Protein AF-A0A804QVW9-F1 (afdb_monomer)

Structure (mmCIF, N/CA/C/O backbone):
data_AF-A0A804QVW9-F1
#
_entry.id   AF-A0A804QVW9-F1
#
loop_
_atom_site.group_PDB
_atom_site.id
_atom_site.type_symbol
_atom_site.label_atom_id
_atom_site.label_alt_id
_atom_site.label_comp_id
_atom_site.label_asym_id
_atom_site.label_entity_id
_atom_site.label_seq_id
_atom_site.pdbx_PDB_ins_code
_atom_site.Cartn_x
_atom_site.Cartn_y
_atom_site.Cartn_z
_atom_site.occupancy
_atom_site.B_iso_or_equiv
_atom_site.auth_seq_id
_atom_site.auth_comp_id
_atom_site.auth_asym_id
_atom_site.auth_atom_id
_atom_site.pdbx_PDB_model_num
ATOM 1 N N . MET A 1 1 ? -20.970 -5.012 36.971 1.00 80.06 1 MET A N 1
ATOM 2 C CA . MET A 1 1 ? -21.805 -4.000 36.284 1.00 80.06 1 MET A CA 1
ATOM 3 C C . MET A 1 1 ? -21.960 -4.301 34.790 1.00 80.06 1 MET A C 1
ATOM 5 O O . MET A 1 1 ? -23.074 -4.571 34.371 1.00 80.06 1 MET A O 1
ATOM 9 N N . LEU A 1 2 ? -20.876 -4.370 34.000 1.00 84.12 2 LEU A N 1
ATOM 10 C CA . LEU A 1 2 ? -20.934 -4.673 32.553 1.00 84.12 2 LEU A CA 1
ATOM 11 C C . LEU A 1 2 ? -21.680 -5.974 32.207 1.00 84.12 2 LEU A C 1
ATOM 13 O O . LEU A 1 2 ? -22.516 -5.978 31.312 1.00 84.12 2 LEU A O 1
ATOM 17 N N . ALA A 1 3 ? -21.444 -7.055 32.957 1.00 84.56 3 ALA A N 1
ATOM 18 C CA . ALA A 1 3 ? -22.129 -8.331 32.737 1.00 84.56 3 ALA A CA 1
ATOM 19 C C . ALA A 1 3 ? -23.663 -8.227 32.855 1.00 84.56 3 ALA A C 1
ATOM 21 O O . ALA A 1 3 ? -24.378 -8.855 32.084 1.00 84.56 3 ALA A O 1
ATOM 22 N N . GLN A 1 4 ? -24.177 -7.399 33.775 1.00 83.94 4 GLN A N 1
ATOM 23 C CA . GLN A 1 4 ? -25.621 -7.175 33.928 1.00 83.94 4 GLN A CA 1
ATOM 24 C C . GLN A 1 4 ? -26.196 -6.391 32.744 1.00 83.94 4 GLN A C 1
ATOM 26 O O . GLN A 1 4 ? -27.267 -6.731 32.251 1.00 83.94 4 GLN A O 1
ATOM 31 N N . VAL A 1 5 ? -25.464 -5.386 32.253 1.00 83.50 5 VAL A N 1
ATOM 32 C CA . VAL A 1 5 ? -25.843 -4.633 31.046 1.00 83.50 5 VAL A CA 1
ATOM 33 C C . VAL A 1 5 ? -25.867 -5.558 29.825 1.00 83.50 5 VAL A C 1
ATOM 35 O O . VAL A 1 5 ? -26.812 -5.516 29.042 1.00 83.50 5 VAL A O 1
ATOM 38 N N . LEU A 1 6 ? -24.876 -6.445 29.692 1.00 83.31 6 LEU A N 1
ATOM 39 C CA . LEU A 1 6 ? -24.821 -7.437 28.615 1.00 83.31 6 LEU A CA 1
ATOM 40 C C . LEU A 1 6 ? -25.964 -8.457 28.700 1.00 83.31 6 LEU A C 1
ATOM 42 O O . LEU A 1 6 ? -26.583 -8.737 27.681 1.00 83.31 6 LEU A O 1
ATOM 46 N N . LEU A 1 7 ? -26.300 -8.949 29.896 1.00 82.62 7 LEU A N 1
ATOM 47 C CA . LEU A 1 7 ? -27.455 -9.832 30.122 1.00 82.62 7 LEU A CA 1
ATOM 48 C C . LEU A 1 7 ? -28.798 -9.157 29.788 1.00 82.62 7 LEU A C 1
ATOM 50 O O . LEU A 1 7 ? -29.721 -9.815 29.317 1.00 82.62 7 LEU A O 1
ATOM 54 N N . GLN A 1 8 ? -28.930 -7.845 30.008 1.00 82.12 8 GLN A N 1
ATOM 55 C CA . GLN A 1 8 ? -30.115 -7.089 29.580 1.00 82.12 8 GLN A CA 1
ATOM 56 C C . GLN A 1 8 ? -30.134 -6.827 28.066 1.00 82.12 8 GLN A C 1
ATOM 58 O O . GLN A 1 8 ? -31.201 -6.768 27.444 1.00 82.12 8 GLN A O 1
ATOM 63 N N . ALA A 1 9 ? -28.962 -6.654 27.455 1.00 83.38 9 ALA A N 1
ATOM 64 C CA . ALA A 1 9 ? -28.829 -6.487 26.013 1.00 83.38 9 ALA A CA 1
ATOM 65 C C . ALA A 1 9 ? -29.065 -7.803 25.256 1.00 83.38 9 ALA A C 1
ATOM 67 O O . ALA A 1 9 ? -29.596 -7.777 24.146 1.00 83.38 9 ALA A O 1
ATOM 68 N N . VAL A 1 10 ? -28.701 -8.941 25.850 1.00 82.50 10 VAL A N 1
ATOM 69 C CA . VAL A 1 10 ? -28.793 -10.279 25.259 1.00 82.50 10 VAL A CA 1
ATOM 70 C C . VAL A 1 10 ? -29.419 -11.235 26.272 1.00 82.50 10 VAL A C 1
ATOM 72 O O . VAL A 1 10 ? -28.767 -11.653 27.226 1.00 82.50 10 VAL A O 1
ATOM 75 N N . SER A 1 11 ? -30.675 -11.620 26.043 1.00 80.62 11 SER A N 1
ATOM 76 C CA . SER A 1 11 ? -31.396 -12.583 26.880 1.00 80.62 11 SER A CA 1
ATOM 77 C C . SER A 1 11 ? -31.902 -13.755 26.041 1.00 80.62 11 SER A C 1
ATOM 79 O O . SER A 1 11 ? -32.370 -13.582 24.917 1.00 80.62 11 SER A O 1
ATOM 81 N N . ASN A 1 12 ? -31.779 -14.980 26.564 1.00 79.25 12 ASN A N 1
ATOM 82 C CA . ASN A 1 12 ? -32.222 -16.217 25.898 1.00 79.25 12 ASN A CA 1
ATOM 83 C C . ASN A 1 12 ? -31.747 -16.348 24.434 1.00 79.25 12 ASN A C 1
ATOM 85 O O . ASN A 1 12 ? -32.508 -16.750 23.555 1.00 79.25 12 ASN A O 1
ATOM 89 N N . GLY A 1 13 ? -30.502 -15.944 24.158 1.00 80.50 13 GLY A N 1
ATOM 90 C CA . GLY A 1 13 ? -29.916 -15.977 22.813 1.00 80.50 13 GLY A CA 1
ATOM 91 C C . GLY A 1 13 ? -30.476 -14.940 21.830 1.00 80.50 13 GLY A C 1
ATOM 92 O O . GLY A 1 13 ? -30.088 -14.945 20.665 1.00 80.50 13 GLY A O 1
ATOM 93 N N . LYS A 1 14 ? -31.365 -14.038 22.266 1.00 85.88 14 LYS A N 1
ATOM 94 C CA . LYS A 1 14 ? -31.913 -12.945 21.455 1.00 85.88 14 LYS A CA 1
ATOM 95 C C . LYS A 1 14 ? -31.396 -11.599 21.952 1.00 85.88 14 LYS A C 1
ATOM 97 O O . LYS A 1 14 ? -31.325 -11.339 23.151 1.00 85.88 14 LYS A O 1
ATOM 102 N N . VAL A 1 15 ? -31.062 -10.718 21.013 1.00 87.00 15 VAL A N 1
ATOM 103 C CA . VAL A 1 15 ? -30.703 -9.330 21.324 1.00 87.00 15 VAL A CA 1
ATOM 104 C C . VAL A 1 15 ? -31.98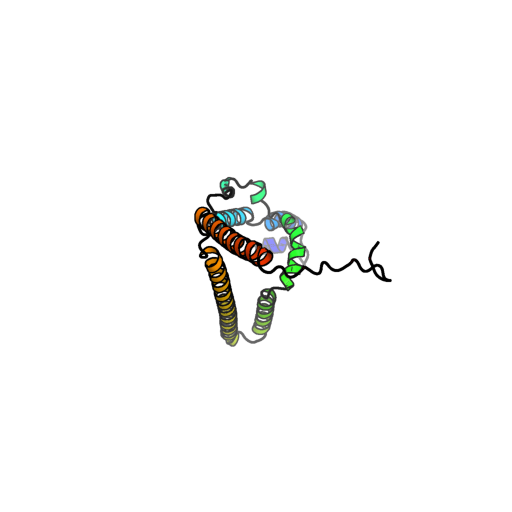7 -8.554 21.619 1.00 87.00 15 VAL A C 1
ATOM 106 O O . VAL A 1 15 ? -32.911 -8.553 20.802 1.00 87.00 15 VAL A O 1
ATOM 109 N N . SER A 1 16 ? -32.058 -7.899 22.776 1.00 88.94 16 SER A N 1
ATOM 110 C CA . SER A 1 16 ? -33.184 -7.041 23.148 1.00 88.94 16 SER A CA 1
ATOM 111 C C . SER A 1 16 ? -33.282 -5.826 22.220 1.00 88.94 16 SER A C 1
ATOM 113 O O . SER A 1 16 ? -32.314 -5.458 21.559 1.00 88.94 16 SER A O 1
ATOM 115 N N . ILE A 1 17 ? -34.437 -5.155 22.167 1.00 87.56 17 ILE A N 1
ATOM 116 C CA . ILE A 1 17 ? -34.616 -3.948 21.332 1.00 87.56 17 ILE A CA 1
ATOM 117 C C . ILE A 1 17 ? -33.580 -2.872 21.699 1.00 87.56 17 ILE A C 1
ATOM 119 O O . ILE A 1 17 ? -33.005 -2.229 20.821 1.00 87.56 17 ILE A O 1
ATOM 123 N N . SER A 1 18 ? -33.293 -2.706 22.993 1.00 85.69 18 SER A N 1
ATOM 124 C CA . SER A 1 18 ? -32.227 -1.820 23.472 1.00 85.69 18 SER A CA 1
ATOM 125 C C . SER A 1 18 ? -30.855 -2.296 23.000 1.00 85.69 18 SER A C 1
ATOM 127 O O . SER A 1 18 ? -30.079 -1.490 22.493 1.00 85.69 18 SER A O 1
ATOM 129 N N . GLY A 1 19 ? -30.582 -3.602 23.084 1.00 87.19 19 GLY A N 1
ATOM 130 C CA . GLY A 1 19 ? -29.363 -4.203 22.545 1.00 87.19 19 GLY A CA 1
ATOM 131 C C . GLY A 1 19 ? -29.197 -3.961 21.042 1.00 87.19 19 GLY A C 1
ATOM 132 O O . GLY A 1 19 ? -28.105 -3.619 20.605 1.00 87.19 19 GLY A O 1
ATOM 133 N N . GLN A 1 20 ? -30.272 -4.043 20.252 1.00 88.19 20 GLN A N 1
ATOM 134 C CA . GLN A 1 20 ? -30.242 -3.768 18.812 1.00 88.19 20 GLN A CA 1
ATOM 135 C C . GLN A 1 20 ? -29.943 -2.295 18.523 1.00 88.19 20 GLN A C 1
ATOM 137 O O . GLN A 1 20 ? -29.126 -1.996 17.654 1.00 88.19 20 GLN A O 1
ATOM 142 N N . LYS A 1 21 ? -30.548 -1.367 19.277 1.00 87.38 21 LYS A N 1
ATOM 143 C CA . LYS A 1 21 ? -30.248 0.069 19.167 1.00 87.38 21 LYS A CA 1
ATOM 144 C C . LYS A 1 21 ? -28.786 0.355 19.508 1.00 87.38 21 LYS A C 1
ATOM 146 O O . LYS A 1 21 ? -28.098 1.000 18.720 1.00 87.38 21 LYS A O 1
ATOM 151 N N . ILE A 1 22 ? -28.287 -0.190 20.618 1.00 87.62 22 ILE A N 1
ATOM 152 C CA . ILE A 1 22 ? -26.880 -0.061 21.025 1.00 87.62 22 ILE A CA 1
ATOM 153 C C . ILE A 1 22 ? -25.955 -0.655 19.959 1.00 87.62 22 ILE A C 1
ATOM 155 O O . ILE A 1 22 ? -24.990 -0.009 19.568 1.00 87.62 22 ILE A O 1
ATOM 159 N N . ALA A 1 23 ? -26.270 -1.841 19.435 1.00 87.56 23 ALA A N 1
ATOM 160 C CA . ALA A 1 23 ? -25.491 -2.481 18.382 1.00 87.56 23 ALA A CA 1
ATOM 161 C C . ALA A 1 23 ? -25.490 -1.660 17.086 1.00 87.56 23 ALA A C 1
ATOM 163 O O . ALA A 1 23 ? -24.449 -1.537 16.451 1.00 87.56 23 ALA A O 1
ATOM 164 N N . SER A 1 24 ? -26.618 -1.056 16.699 1.00 87.50 24 SER A N 1
ATOM 165 C CA . SER A 1 24 ? -26.685 -0.190 15.515 1.00 87.50 24 SER A CA 1
ATOM 166 C C . SER A 1 24 ? -25.845 1.082 15.665 1.00 87.50 24 SER A C 1
ATOM 168 O O . SER A 1 24 ? -25.115 1.431 14.738 1.00 87.50 24 SER A O 1
ATOM 170 N N . ALA A 1 25 ? -25.871 1.720 16.840 1.00 86.06 25 ALA A N 1
ATOM 171 C CA . ALA A 1 25 ? -25.028 2.875 17.140 1.00 86.06 25 ALA A CA 1
ATOM 172 C C . ALA A 1 25 ? -23.546 2.467 17.179 1.00 86.06 25 ALA A C 1
ATOM 174 O O . ALA A 1 25 ? -22.702 3.062 16.510 1.00 86.06 25 ALA A O 1
ATOM 175 N N . GLY A 1 26 ? -23.244 1.378 17.890 1.00 86.44 26 GLY A N 1
ATOM 176 C CA . GLY A 1 26 ? -21.908 0.804 17.998 1.00 86.44 26 GLY A CA 1
ATOM 177 C C . GLY A 1 26 ? -21.337 0.363 16.653 1.00 86.44 26 GLY A C 1
ATOM 178 O O . GLY A 1 26 ? -20.152 0.548 16.429 1.00 86.44 26 GLY A O 1
ATOM 179 N N . LYS A 1 27 ? -22.155 -0.141 15.720 1.00 85.69 27 LYS A N 1
ATOM 180 C CA . LYS A 1 27 ? -21.712 -0.541 14.375 1.00 85.69 27 LYS A CA 1
ATOM 181 C C . LYS A 1 27 ? -21.113 0.631 13.600 1.00 85.69 27 LYS A C 1
ATOM 183 O O . LYS A 1 27 ? -20.096 0.444 12.939 1.00 85.69 27 LYS A O 1
ATOM 188 N N . ALA A 1 28 ? -21.720 1.817 13.671 1.00 79.88 28 ALA A N 1
ATOM 189 C CA . ALA A 1 28 ? -21.199 3.003 12.991 1.00 79.88 28 ALA A CA 1
ATOM 190 C C . ALA A 1 28 ? -19.855 3.453 13.590 1.00 79.88 28 ALA A C 1
ATOM 192 O O . ALA A 1 28 ? -18.911 3.710 12.846 1.00 79.88 28 ALA A O 1
ATOM 193 N N . HIS A 1 29 ? -19.744 3.464 14.923 1.00 83.69 29 HIS A N 1
ATOM 194 C CA . HIS A 1 29 ? -18.502 3.814 15.618 1.00 83.69 29 HIS A CA 1
ATOM 195 C C . HIS A 1 29 ? -17.398 2.771 15.418 1.00 83.69 29 HIS A C 1
ATOM 197 O O . HIS A 1 29 ? -16.266 3.127 15.115 1.00 83.69 29 HIS A O 1
ATOM 203 N N . ALA A 1 30 ? -17.729 1.484 15.525 1.00 85.94 30 ALA A N 1
ATOM 204 C CA . ALA A 1 30 ? -16.796 0.381 15.327 1.00 85.94 30 ALA A CA 1
ATOM 205 C C . ALA A 1 30 ? -16.268 0.340 13.891 1.00 85.94 30 ALA A C 1
ATOM 207 O O . ALA A 1 30 ? -15.088 0.075 13.684 1.00 85.94 30 ALA A O 1
ATOM 208 N N . LYS A 1 31 ? -17.121 0.643 12.898 1.00 84.44 31 LYS A N 1
ATOM 209 C CA . LYS A 1 31 ? -16.710 0.665 11.490 1.00 84.44 31 LYS A CA 1
ATOM 210 C C . LYS A 1 31 ? -15.563 1.640 11.244 1.00 84.44 31 LYS A C 1
ATOM 212 O O . LYS A 1 31 ? -14.735 1.330 10.404 1.00 84.44 31 LYS A O 1
ATOM 217 N N . ASN A 1 32 ? -15.531 2.771 11.948 1.00 88.31 32 ASN A N 1
ATOM 218 C CA . ASN A 1 32 ? -14.532 3.833 11.803 1.00 88.31 32 ASN A CA 1
ATOM 219 C C . ASN A 1 32 ? -13.621 3.951 13.034 1.00 88.31 32 ASN A C 1
ATOM 221 O O . ASN A 1 32 ? -13.041 5.008 13.282 1.00 88.31 32 ASN A O 1
ATOM 225 N N . LEU A 1 33 ? -13.511 2.878 13.822 1.00 89.94 33 LEU A N 1
ATOM 226 C CA . LEU A 1 33 ? -12.699 2.879 15.030 1.00 89.94 33 LEU A CA 1
ATOM 227 C C . LEU A 1 33 ? -11.240 3.180 14.671 1.00 89.94 33 LEU A C 1
ATOM 229 O O . LEU A 1 33 ? -10.703 2.584 13.735 1.00 89.94 33 LEU A O 1
ATOM 233 N N . MET A 1 34 ? -10.627 4.102 15.419 1.00 91.06 34 MET A N 1
ATOM 234 C CA . MET A 1 34 ? -9.230 4.528 15.266 1.00 91.06 34 MET A CA 1
ATOM 235 C C . MET A 1 34 ? -8.846 5.016 13.859 1.00 91.06 34 MET A C 1
ATOM 237 O O . MET A 1 34 ? -7.659 5.055 13.533 1.00 91.06 34 MET A O 1
ATOM 241 N N . ALA A 1 35 ? -9.815 5.359 13.001 1.00 91.62 35 ALA A N 1
ATOM 242 C CA . ALA A 1 35 ? -9.524 5.785 11.635 1.00 91.62 35 ALA A CA 1
ATOM 243 C C . ALA A 1 35 ? -8.614 7.020 11.624 1.00 91.62 35 ALA A C 1
ATOM 245 O O . ALA A 1 35 ? -7.590 7.019 10.948 1.00 91.62 35 ALA A O 1
ATOM 246 N N . SER A 1 36 ? -8.931 8.025 12.441 1.00 92.31 36 SER A N 1
ATOM 247 C CA . SER A 1 36 ? -8.160 9.266 12.543 1.00 92.31 36 SER A CA 1
ATOM 248 C C . SER A 1 36 ? -6.733 9.018 13.001 1.00 92.31 36 SER A C 1
ATOM 250 O O . SER A 1 36 ? -5.790 9.401 12.317 1.00 92.31 36 SER A O 1
ATOM 252 N N . GLU A 1 37 ? -6.585 8.321 14.121 1.00 93.00 37 GLU A N 1
ATOM 253 C CA . GLU A 1 37 ? -5.313 8.062 14.779 1.00 93.00 37 GLU A CA 1
ATOM 254 C C . GLU A 1 37 ? -4.404 7.213 13.890 1.00 93.00 37 GLU A C 1
ATOM 256 O O . GLU A 1 37 ? -3.200 7.452 13.811 1.00 93.00 37 GLU A O 1
ATOM 261 N N . THR A 1 38 ? -4.982 6.240 13.182 1.00 94.00 38 THR A N 1
ATOM 262 C CA . THR A 1 38 ? -4.220 5.371 12.284 1.00 94.00 38 THR A CA 1
ATOM 263 C C . THR A 1 38 ? -3.807 6.107 11.014 1.00 94.00 38 THR A C 1
ATOM 265 O O . THR A 1 38 ? -2.665 5.971 10.587 1.00 94.00 38 THR A O 1
ATOM 268 N N . ILE A 1 39 ? -4.706 6.891 10.408 1.00 93.19 39 ILE A N 1
ATOM 269 C CA . ILE A 1 39 ? -4.401 7.656 9.191 1.00 93.19 39 ILE A CA 1
ATOM 270 C C . ILE A 1 39 ? -3.325 8.704 9.479 1.00 93.19 39 ILE A C 1
ATOM 272 O O . ILE A 1 39 ? -2.359 8.798 8.727 1.00 93.19 39 ILE A O 1
ATOM 276 N N . GLU A 1 40 ? -3.455 9.455 10.574 1.00 92.69 40 GLU A N 1
ATOM 277 C CA . GLU A 1 40 ? -2.452 10.442 10.981 1.00 92.69 40 GLU A CA 1
ATOM 278 C C . GLU A 1 40 ? -1.124 9.774 11.329 1.00 92.69 40 GLU A C 1
ATOM 280 O O . GLU A 1 40 ? -0.088 10.169 10.800 1.00 92.69 40 GLU A O 1
ATOM 285 N N . GLY A 1 41 ? -1.145 8.719 12.149 1.00 93.00 41 GLY A N 1
ATOM 286 C CA . GLY A 1 41 ? 0.068 7.995 12.525 1.00 93.00 41 GLY A CA 1
ATOM 287 C C . GLY A 1 41 ? 0.808 7.419 11.317 1.00 93.00 41 GLY A C 1
ATOM 288 O O . GLY A 1 41 ? 2.034 7.499 11.244 1.00 93.00 41 GLY A O 1
ATOM 289 N N . TYR A 1 42 ? 0.076 6.886 10.335 1.00 92.62 42 TYR A N 1
ATOM 290 C CA . TYR A 1 42 ? 0.678 6.368 9.109 1.00 92.62 42 TYR A CA 1
ATOM 291 C C . TYR A 1 42 ? 1.198 7.485 8.198 1.00 92.62 42 TYR A C 1
ATOM 293 O O . TYR A 1 42 ? 2.267 7.337 7.613 1.00 92.62 42 TYR A O 1
ATOM 301 N N . ALA A 1 43 ? 0.498 8.617 8.106 1.00 91.25 43 ALA A N 1
ATOM 302 C CA . ALA A 1 43 ? 0.966 9.770 7.343 1.00 91.25 43 ALA A CA 1
ATOM 303 C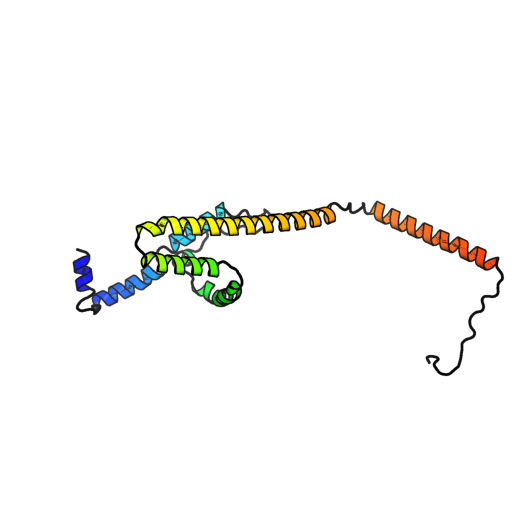 C . ALA A 1 43 ? 2.275 10.341 7.920 1.00 91.25 43 ALA A C 1
ATOM 305 O O . ALA A 1 43 ? 3.228 10.531 7.168 1.00 91.25 43 ALA A O 1
ATOM 306 N N . VAL A 1 44 ? 2.367 10.493 9.250 1.00 92.50 44 VAL A N 1
ATOM 307 C CA . VAL A 1 44 ? 3.611 10.891 9.942 1.00 92.50 44 VAL A CA 1
ATOM 308 C C . VAL A 1 44 ? 4.731 9.887 9.666 1.00 92.50 44 VAL A C 1
ATOM 310 O O . VAL A 1 44 ? 5.878 10.267 9.433 1.00 92.50 44 VAL A O 1
ATOM 313 N N . LEU A 1 45 ? 4.428 8.587 9.698 1.00 92.00 45 LEU A N 1
ATOM 314 C CA . LEU A 1 45 ? 5.421 7.555 9.410 1.00 92.00 45 LEU A CA 1
ATOM 315 C C . LEU A 1 45 ? 5.956 7.680 7.977 1.00 92.00 45 LEU A C 1
ATOM 317 O O . LEU A 1 45 ? 7.168 7.639 7.776 1.00 92.00 45 LEU A O 1
ATOM 321 N N . LEU A 1 46 ? 5.071 7.849 6.992 1.00 89.62 46 LEU A N 1
ATOM 322 C CA . LEU A 1 46 ? 5.461 8.000 5.591 1.00 89.62 46 LEU A CA 1
ATOM 323 C C . LEU A 1 46 ? 6.302 9.256 5.361 1.00 89.62 46 LEU A C 1
ATOM 325 O O . LEU A 1 46 ? 7.302 9.174 4.655 1.00 89.62 46 LEU A O 1
ATOM 329 N N . GLU A 1 47 ? 5.948 10.376 5.989 1.00 87.38 47 GLU A N 1
ATOM 330 C CA . GLU A 1 47 ? 6.708 11.628 5.910 1.00 87.38 47 GLU A CA 1
ATOM 331 C C . GLU A 1 47 ? 8.154 11.464 6.410 1.00 87.38 47 GLU A C 1
ATOM 333 O O . GLU A 1 47 ? 9.084 12.021 5.834 1.00 87.38 47 GLU A O 1
ATOM 338 N N . ASN A 1 48 ? 8.363 10.638 7.440 1.00 87.81 48 ASN A N 1
ATOM 339 C CA . ASN A 1 48 ? 9.686 10.420 8.030 1.00 87.81 48 ASN A CA 1
ATOM 340 C C . ASN A 1 48 ? 10.504 9.307 7.352 1.00 87.81 48 ASN A C 1
ATOM 342 O O . ASN A 1 48 ? 11.734 9.308 7.431 1.00 87.81 48 ASN A O 1
ATOM 346 N N . VAL A 1 49 ? 9.845 8.328 6.725 1.00 89.88 49 VAL A N 1
ATOM 347 C CA . VAL A 1 49 ? 10.509 7.161 6.116 1.00 89.88 49 VAL A CA 1
ATOM 348 C C . VAL A 1 49 ? 10.778 7.375 4.627 1.00 89.88 49 VAL A C 1
ATOM 350 O O . VAL A 1 49 ? 11.818 6.944 4.121 1.00 89.88 49 VAL A O 1
ATOM 353 N N . VAL A 1 50 ? 9.863 8.030 3.910 1.00 86.25 50 VAL A N 1
ATOM 354 C CA . VAL A 1 50 ? 9.962 8.208 2.460 1.00 86.25 50 VAL A CA 1
ATOM 355 C C . VAL A 1 50 ? 10.765 9.466 2.150 1.00 86.25 50 VAL A C 1
ATOM 357 O O . VAL A 1 50 ? 10.322 10.587 2.374 1.00 86.25 50 VAL A O 1
ATOM 360 N N . LYS A 1 51 ? 11.961 9.279 1.587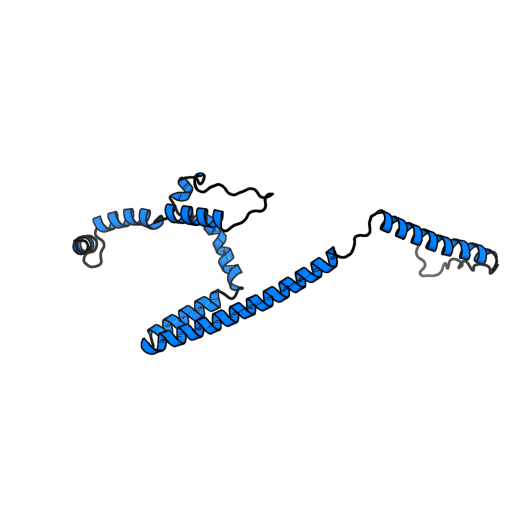 1.00 84.94 51 LYS A N 1
ATOM 361 C CA . LYS A 1 51 ? 12.783 10.380 1.076 1.00 84.94 51 LYS A CA 1
ATOM 362 C C . LYS A 1 51 ? 12.365 10.699 -0.353 1.00 84.94 51 LYS A C 1
ATOM 364 O O . LYS A 1 51 ? 12.573 9.884 -1.250 1.00 84.94 51 LYS A O 1
ATOM 369 N N . PHE A 1 52 ? 11.800 11.880 -0.561 1.00 82.44 52 PHE A N 1
ATOM 370 C CA . PHE A 1 52 ? 11.463 12.366 -1.894 1.00 82.44 52 PHE A CA 1
ATOM 371 C C . PHE A 1 52 ? 12.678 13.060 -2.533 1.00 82.44 52 PHE A C 1
ATOM 373 O O . PHE A 1 52 ? 13.417 13.756 -1.830 1.00 82.44 52 PHE A O 1
ATOM 380 N N . PRO A 1 53 ? 12.931 12.869 -3.842 1.00 86.69 53 PRO A N 1
ATOM 381 C CA . PRO A 1 53 ? 13.924 13.666 -4.554 1.00 86.69 53 PRO A CA 1
ATOM 382 C C . PRO A 1 53 ? 13.472 15.132 -4.595 1.00 86.69 53 PRO A C 1
ATOM 384 O O . PRO A 1 53 ? 12.275 15.411 -4.614 1.00 86.69 53 PRO A O 1
ATOM 387 N N . THR A 1 54 ? 14.417 16.071 -4.648 1.00 84.31 54 THR A N 1
ATOM 388 C CA . THR A 1 54 ? 14.124 17.519 -4.640 1.00 84.31 54 THR A CA 1
ATOM 389 C C . THR A 1 54 ? 13.217 17.972 -5.783 1.00 84.31 54 THR A C 1
ATOM 391 O O . THR A 1 54 ? 12.484 18.942 -5.622 1.00 84.31 54 THR A O 1
ATOM 394 N N . ASP A 1 55 ? 13.232 17.250 -6.904 1.00 86.31 55 ASP A N 1
ATOM 395 C CA . ASP A 1 55 ? 12.436 17.567 -8.094 1.00 86.31 55 ASP A CA 1
ATOM 396 C C . ASP A 1 55 ? 11.008 16.992 -8.034 1.00 86.31 55 ASP A C 1
ATOM 398 O O . ASP A 1 55 ? 10.196 17.248 -8.925 1.00 86.31 55 ASP A O 1
ATOM 402 N N . ALA A 1 56 ? 10.677 16.203 -7.004 1.00 83.31 56 ALA A N 1
ATOM 403 C CA . ALA A 1 56 ? 9.331 15.680 -6.816 1.00 83.31 56 ALA A CA 1
ATOM 404 C C . ALA A 1 56 ? 8.437 16.670 -6.059 1.00 83.31 56 ALA A C 1
ATOM 406 O O . ALA A 1 56 ? 8.856 17.379 -5.140 1.00 83.31 56 ALA A O 1
ATOM 407 N N . LEU A 1 57 ? 7.151 16.663 -6.413 1.00 81.81 57 LEU A N 1
ATOM 408 C CA . LEU A 1 57 ? 6.126 17.297 -5.595 1.00 81.81 57 LEU A CA 1
ATOM 409 C C . LEU A 1 57 ? 6.060 16.571 -4.252 1.00 81.81 57 LEU A C 1
ATOM 411 O O . LEU A 1 57 ? 5.881 15.353 -4.200 1.00 81.81 57 LEU A O 1
ATOM 415 N N . HIS A 1 58 ? 6.224 17.332 -3.177 1.00 80.44 58 HIS A N 1
ATOM 416 C CA . HIS A 1 58 ? 6.170 16.793 -1.830 1.00 80.44 58 HIS A CA 1
ATOM 417 C C . HIS A 1 58 ? 4.705 16.505 -1.473 1.00 80.44 58 HIS A C 1
ATOM 419 O O . HIS A 1 58 ? 3.818 17.270 -1.874 1.00 80.44 58 HIS A O 1
ATOM 425 N N . PRO A 1 59 ? 4.419 15.400 -0.766 1.00 82.88 59 PRO A N 1
ATOM 426 C CA . PRO A 1 59 ? 3.072 15.134 -0.284 1.00 82.88 59 PRO A CA 1
ATOM 427 C C . PRO A 1 59 ? 2.614 16.235 0.682 1.00 82.88 59 PRO A C 1
ATOM 429 O O . PRO A 1 59 ? 3.430 16.911 1.307 1.00 82.88 59 PRO A O 1
ATOM 432 N N . LEU A 1 60 ? 1.292 16.388 0.803 1.00 84.56 60 LEU A N 1
ATOM 433 C CA . LEU A 1 60 ? 0.673 17.252 1.811 1.00 84.56 60 LEU A CA 1
ATOM 434 C C . LEU A 1 60 ? 1.142 16.839 3.207 1.00 84.56 60 LEU A C 1
ATOM 436 O O . LEU A 1 60 ? 1.261 15.644 3.500 1.00 84.56 60 LEU A O 1
ATOM 440 N N . THR A 1 61 ? 1.351 17.829 4.067 1.00 86.75 61 THR A N 1
ATOM 441 C CA . THR A 1 61 ? 1.669 17.580 5.477 1.00 86.75 61 THR A CA 1
ATOM 442 C C . THR A 1 61 ? 0.465 16.970 6.199 1.00 86.75 61 THR A C 1
ATOM 444 O O . THR A 1 61 ? -0.687 17.094 5.769 1.00 86.75 61 THR A O 1
ATOM 447 N N . VAL A 1 62 ? 0.704 16.296 7.326 1.00 86.19 62 VAL A N 1
ATOM 448 C CA . VAL A 1 62 ? -0.353 15.589 8.078 1.00 86.19 62 VAL A CA 1
ATOM 449 C C . VAL A 1 62 ? -1.477 16.524 8.546 1.00 86.19 62 VAL A C 1
ATOM 451 O O . VAL A 1 62 ? -2.648 16.121 8.609 1.00 86.19 62 VAL A O 1
ATOM 454 N N . ASP A 1 63 ? -1.143 17.784 8.824 1.00 87.69 63 ASP A N 1
ATOM 455 C CA . ASP A 1 63 ? -2.091 18.822 9.238 1.00 87.69 63 ASP A CA 1
ATOM 456 C C . ASP A 1 63 ? -3.004 19.278 8.092 1.00 87.69 63 ASP A C 1
ATOM 458 O O . ASP A 1 63 ? -4.147 19.676 8.323 1.00 87.69 63 ASP A O 1
ATOM 462 N N . GLU A 1 64 ? -2.544 19.152 6.847 1.00 90.12 64 GLU A N 1
ATOM 463 C CA . GLU A 1 64 ? -3.287 19.547 5.649 1.00 90.12 64 GLU A CA 1
ATOM 464 C C . GLU A 1 64 ? -4.260 18.466 5.160 1.00 90.12 64 GLU A C 1
ATOM 466 O O . GLU A 1 64 ? -5.103 18.734 4.300 1.00 90.12 64 GLU A O 1
ATOM 471 N N . ILE A 1 65 ? -4.198 17.246 5.708 1.00 89.44 65 ILE A N 1
ATOM 472 C CA . ILE A 1 65 ? -5.136 16.176 5.353 1.00 89.44 65 ILE A CA 1
ATOM 473 C C . ILE A 1 65 ? -6.564 16.597 5.762 1.00 89.44 65 ILE A C 1
ATOM 475 O O . ILE A 1 65 ? -6.837 16.798 6.952 1.00 89.44 65 ILE A O 1
ATOM 479 N N . PRO A 1 66 ? -7.530 16.646 4.822 1.00 91.88 66 PRO A N 1
ATOM 480 C CA . PRO A 1 66 ? -8.906 17.015 5.130 1.00 91.88 66 PRO A CA 1
ATOM 481 C C . PRO A 1 66 ? -9.530 16.144 6.229 1.00 91.88 66 PRO A C 1
ATOM 483 O O . PRO A 1 66 ? -9.510 14.914 6.159 1.00 91.88 66 PRO A O 1
ATOM 486 N N . LEU A 1 67 ? -10.204 16.772 7.199 1.00 89.94 67 LEU A N 1
ATOM 487 C CA . LEU A 1 67 ? -10.869 16.073 8.313 1.00 89.94 67 LEU A CA 1
ATOM 488 C C . LEU A 1 67 ? -11.857 14.986 7.852 1.00 89.94 67 LEU A C 1
ATOM 490 O O . LEU A 1 67 ? -12.047 13.982 8.535 1.00 89.94 67 LEU A O 1
ATOM 494 N N . ALA A 1 68 ? -12.489 15.167 6.689 1.00 89.19 68 ALA A N 1
ATOM 495 C CA . ALA A 1 68 ? -13.408 14.187 6.108 1.00 89.19 68 ALA A CA 1
ATOM 496 C C . ALA A 1 68 ? -12.719 12.879 5.673 1.00 89.19 68 ALA A C 1
ATOM 498 O O . ALA A 1 68 ? -13.381 11.840 5.591 1.00 89.19 68 ALA A O 1
ATOM 499 N N . LEU A 1 69 ? -11.412 12.926 5.392 1.00 88.81 69 LEU A N 1
ATOM 500 C CA . LEU A 1 69 ? -10.594 11.753 5.089 1.00 88.81 69 LEU A CA 1
ATOM 501 C C . LEU A 1 69 ? -10.084 11.074 6.362 1.00 88.81 69 LEU A C 1
ATOM 503 O O . LEU A 1 69 ? -9.967 9.858 6.370 1.00 88.81 69 LEU A O 1
ATOM 507 N N . LYS A 1 70 ? -9.866 11.826 7.449 1.00 89.69 70 LYS A N 1
ATOM 508 C CA . LYS A 1 70 ? -9.401 11.281 8.737 1.00 89.69 70 LYS A CA 1
ATOM 509 C C . LYS A 1 70 ? -10.488 10.520 9.505 1.00 89.69 70 LYS A C 1
ATOM 511 O O . LYS A 1 70 ? -10.200 9.566 10.210 1.00 89.69 70 LYS A O 1
ATOM 516 N N . LYS A 1 71 ? -11.752 10.938 9.395 1.00 89.38 71 LYS A N 1
ATOM 517 C CA . LYS A 1 71 ? -12.843 10.424 10.251 1.00 89.38 71 LYS A CA 1
ATOM 518 C C . LYS A 1 71 ? -13.355 9.029 9.899 1.00 89.38 71 LYS A C 1
ATOM 520 O O . LYS A 1 71 ? -14.012 8.406 10.729 1.00 89.38 71 LYS A O 1
ATOM 525 N N . GLU A 1 72 ? -13.143 8.563 8.673 1.00 90.56 72 GLU A N 1
ATOM 526 C CA . GLU A 1 72 ? -13.748 7.322 8.193 1.00 90.56 72 GLU A CA 1
ATOM 527 C C . GLU A 1 72 ? -12.804 6.549 7.290 1.00 90.56 72 GLU A C 1
ATOM 529 O O . GLU A 1 72 ? -12.151 7.126 6.420 1.00 90.56 72 GLU A O 1
ATOM 534 N N . TRP A 1 73 ? -12.835 5.225 7.408 1.00 90.56 73 TRP A N 1
ATOM 535 C CA . TRP A 1 73 ? -12.125 4.358 6.483 1.00 90.56 73 TRP A CA 1
ATOM 536 C C . TRP A 1 73 ? -12.761 4.419 5.092 1.00 90.56 73 TRP A C 1
ATOM 538 O O . TRP A 1 73 ? -13.911 4.013 4.880 1.00 90.56 73 TRP A O 1
ATOM 548 N N . LYS A 1 74 ? -11.995 4.900 4.112 1.00 88.56 74 LYS A N 1
ATOM 549 C CA . LYS A 1 74 ? -12.422 5.023 2.713 1.00 88.56 74 LYS A CA 1
ATOM 550 C C . LYS A 1 74 ? -12.256 3.698 1.958 1.00 88.56 74 LYS A C 1
ATOM 552 O O . LYS A 1 74 ? -11.573 3.628 0.946 1.00 88.56 74 LYS A O 1
ATOM 557 N N . TRP A 1 75 ? -12.919 2.642 2.442 1.00 85.69 75 TRP A N 1
ATOM 558 C CA . TRP A 1 75 ? -12.850 1.287 1.867 1.00 85.69 75 TRP A CA 1
ATOM 559 C C . TRP A 1 75 ? -13.186 1.226 0.371 1.00 85.69 75 TRP A C 1
ATOM 561 O O . TRP A 1 75 ? -12.618 0.409 -0.344 1.00 85.69 75 TRP A O 1
ATOM 571 N N . HIS A 1 76 ? -14.066 2.111 -0.104 1.00 84.31 76 HIS A N 1
ATOM 572 C CA . HIS A 1 76 ? -14.460 2.179 -1.512 1.00 84.31 76 HIS A CA 1
ATOM 573 C C . HIS A 1 76 ? -13.292 2.513 -2.450 1.00 84.31 76 HIS A C 1
ATOM 575 O O . HIS A 1 76 ? -13.297 2.061 -3.587 1.00 84.31 76 HIS A O 1
ATOM 581 N N . LEU A 1 77 ? -12.255 3.222 -1.977 1.00 83.31 77 LEU A N 1
ATOM 582 C CA . LEU A 1 77 ? -11.044 3.486 -2.770 1.00 83.31 77 LEU A CA 1
ATOM 583 C C . LEU A 1 77 ? -10.272 2.200 -3.104 1.00 83.31 77 LEU A C 1
ATOM 585 O O . LEU A 1 77 ? -9.482 2.174 -4.040 1.00 83.31 77 LEU A O 1
ATOM 589 N N . PHE A 1 78 ? -10.510 1.128 -2.346 1.00 78.94 78 PHE A N 1
ATOM 590 C CA . PHE A 1 78 ? -9.892 -0.179 -2.548 1.00 78.94 78 PHE A CA 1
ATOM 591 C C . PHE A 1 78 ? -10.835 -1.185 -3.214 1.00 78.94 78 PHE A C 1
ATOM 593 O O . PHE A 1 78 ? -10.447 -2.335 -3.421 1.00 78.94 78 PHE A O 1
ATOM 600 N N . GLU A 1 79 ? -12.070 -0.800 -3.552 1.00 80.44 79 GLU A N 1
ATOM 601 C CA . GLU A 1 79 ? -12.992 -1.714 -4.231 1.00 80.44 79 GLU A CA 1
ATOM 602 C C . GLU A 1 79 ? -12.475 -2.109 -5.610 1.00 80.44 79 GLU A C 1
ATOM 604 O O . GLU A 1 79 ? -12.577 -3.282 -5.975 1.00 80.44 79 GLU A O 1
ATOM 609 N N . ASP A 1 80 ? -11.826 -1.176 -6.305 1.00 74.88 80 ASP A N 1
ATOM 610 C CA . ASP A 1 80 ? -11.178 -1.460 -7.578 1.00 74.88 80 ASP A CA 1
ATOM 611 C C . ASP A 1 80 ? -9.977 -2.382 -7.385 1.00 74.88 80 ASP A C 1
ATOM 613 O O . ASP A 1 80 ? -9.760 -3.263 -8.198 1.00 74.88 80 ASP A O 1
ATOM 617 N N . VAL A 1 81 ? -9.257 -2.320 -6.263 1.00 71.19 81 VAL A N 1
ATOM 618 C CA . VAL A 1 81 ? -8.049 -3.133 -6.007 1.00 71.19 81 VAL A CA 1
ATOM 619 C C . VAL A 1 81 ? -8.359 -4.632 -5.839 1.00 71.19 81 VAL A C 1
ATOM 621 O O . VAL A 1 81 ? -7.453 -5.464 -5.849 1.00 71.19 81 VAL A O 1
ATOM 624 N N . LYS A 1 82 ? -9.635 -5.037 -5.770 1.00 67.94 82 LYS A N 1
ATOM 625 C CA . LYS A 1 82 ? -10.035 -6.454 -5.669 1.00 67.94 82 LYS A CA 1
ATOM 626 C C . LYS A 1 82 ? -9.434 -7.335 -6.772 1.00 67.94 82 LYS A C 1
ATOM 628 O O . LYS A 1 82 ? -9.120 -8.494 -6.505 1.00 67.94 82 LYS A O 1
ATOM 633 N N . HIS A 1 83 ? -9.218 -6.806 -7.981 1.00 66.44 83 HIS A N 1
ATOM 634 C CA . HIS A 1 83 ? -8.600 -7.573 -9.072 1.00 66.44 83 HIS A CA 1
ATOM 635 C C . HIS A 1 83 ? -7.089 -7.800 -8.883 1.00 66.44 83 HIS A C 1
ATOM 637 O O . HIS A 1 83 ? -6.563 -8.803 -9.367 1.00 66.44 83 HIS A O 1
ATOM 643 N N . LEU A 1 84 ? -6.387 -6.948 -8.121 1.00 63.16 84 LEU A N 1
ATOM 644 C CA . LEU A 1 84 ? -4.969 -7.162 -7.801 1.00 63.16 84 LEU A CA 1
ATOM 645 C C . LEU A 1 84 ? -4.768 -8.405 -6.931 1.00 63.16 84 LEU A C 1
ATOM 647 O O . LEU A 1 84 ? -3.725 -9.054 -7.013 1.00 63.16 84 LEU A O 1
ATOM 651 N N . HIS A 1 85 ? -5.785 -8.798 -6.160 1.00 54.81 85 HIS A N 1
ATOM 652 C CA . HIS A 1 85 ? -5.742 -10.033 -5.385 1.00 54.81 85 HIS A CA 1
ATOM 653 C C . HIS A 1 85 ? -5.583 -11.275 -6.281 1.00 54.81 85 HIS A C 1
ATOM 655 O O . HIS A 1 85 ? -5.029 -12.279 -5.835 1.00 54.81 85 HIS A O 1
ATOM 661 N N . HIS A 1 86 ? -6.016 -11.195 -7.547 1.00 57.22 86 HIS A N 1
ATOM 662 C CA . HIS A 1 86 ? -5.827 -12.257 -8.535 1.00 57.22 86 HIS A CA 1
ATOM 663 C C . HIS A 1 86 ? -4.429 -12.226 -9.173 1.00 57.22 86 HIS A C 1
ATOM 665 O O . HIS A 1 86 ? -3.867 -13.279 -9.472 1.00 57.22 86 HIS A O 1
ATOM 671 N N . MET A 1 87 ? -3.823 -11.043 -9.312 1.00 53.41 87 MET A N 1
ATOM 672 C CA . MET A 1 87 ? -2.446 -10.902 -9.807 1.00 53.41 87 MET A CA 1
ATOM 673 C C . MET A 1 87 ? -1.423 -11.424 -8.788 1.00 53.41 87 MET A C 1
ATOM 675 O O . MET A 1 87 ? -0.438 -12.065 -9.154 1.00 53.41 87 MET A O 1
ATOM 679 N N . ASN A 1 88 ? -1.687 -11.231 -7.492 1.00 50.31 88 ASN A N 1
ATOM 680 C CA . ASN A 1 88 ? -0.747 -11.612 -6.436 1.00 50.31 88 ASN A CA 1
ATOM 681 C C . ASN A 1 88 ? -0.708 -13.125 -6.142 1.00 50.31 88 ASN A C 1
ATOM 683 O O . ASN A 1 88 ? 0.171 -13.598 -5.425 1.00 50.31 88 ASN A O 1
ATOM 687 N N . THR A 1 89 ? -1.604 -13.915 -6.747 1.00 53.28 89 THR A N 1
ATOM 688 C CA . THR A 1 89 ? -1.557 -15.389 -6.696 1.00 53.28 89 THR A CA 1
ATOM 689 C C . THR A 1 89 ? -0.223 -15.946 -7.221 1.00 53.28 89 THR A C 1
ATOM 691 O O . THR A 1 89 ? 0.164 -17.060 -6.869 1.00 53.28 89 THR A O 1
ATOM 694 N N . SER A 1 90 ? 0.506 -15.165 -8.029 1.00 56.78 90 SER A N 1
ATOM 695 C CA . SER A 1 90 ? 1.807 -15.548 -8.581 1.00 56.78 90 SER A CA 1
ATOM 696 C C . SER A 1 90 ? 2.989 -15.417 -7.611 1.00 56.78 90 SER A C 1
ATOM 698 O O . SER A 1 90 ? 4.037 -16.006 -7.876 1.00 56.78 90 SER A O 1
ATOM 700 N N . LEU A 1 91 ? 2.898 -14.668 -6.513 1.00 53.38 91 LEU A N 1
ATOM 701 C CA . LEU A 1 91 ? 4.090 -14.303 -5.742 1.00 53.38 91 LEU A CA 1
ATOM 702 C C . LEU A 1 91 ? 4.046 -14.947 -4.360 1.00 53.38 91 LEU A C 1
ATOM 704 O O . LEU A 1 91 ? 3.482 -14.376 -3.445 1.00 53.38 91 LEU A O 1
ATOM 708 N N . SER A 1 92 ? 4.634 -16.144 -4.240 1.00 57.97 92 SER A N 1
ATOM 709 C CA . SER A 1 92 ? 5.268 -16.786 -3.062 1.00 57.97 92 SER A CA 1
ATOM 710 C C . SER A 1 92 ? 4.721 -16.555 -1.625 1.00 57.97 92 SER A C 1
ATOM 712 O O . SER A 1 92 ? 4.526 -17.522 -0.889 1.00 57.97 92 SER A O 1
ATOM 714 N N . SER A 1 93 ? 4.429 -15.322 -1.209 1.00 60.69 93 SER A N 1
ATOM 715 C CA . SER A 1 93 ? 4.007 -14.898 0.135 1.00 60.69 93 SER A CA 1
ATOM 716 C C . SER A 1 93 ? 2.764 -15.622 0.669 1.00 60.69 93 SER A C 1
ATOM 718 O O . SER A 1 93 ? 2.744 -16.028 1.832 1.00 60.69 93 SER A O 1
ATOM 720 N N . TYR A 1 94 ? 1.753 -15.888 -0.167 1.00 62.88 94 TYR A N 1
ATOM 721 C CA . TYR A 1 94 ? 0.558 -16.617 0.283 1.00 62.88 94 TYR A CA 1
ATOM 722 C C . TYR A 1 94 ? 0.865 -18.081 0.629 1.00 62.88 94 TYR A C 1
ATOM 724 O O . TYR A 1 94 ? 0.237 -18.654 1.517 1.00 62.88 94 TYR A O 1
ATOM 732 N N . LYS A 1 95 ? 1.864 -18.702 -0.022 1.00 71.50 95 LYS A N 1
ATOM 733 C CA . LYS A 1 95 ? 2.295 -20.064 0.337 1.00 71.50 95 LYS A CA 1
ATOM 734 C C . LYS A 1 95 ? 2.915 -20.089 1.730 1.00 71.50 95 LYS A C 1
ATOM 736 O O . LYS A 1 95 ? 2.697 -21.059 2.449 1.00 71.50 95 LYS A O 1
ATOM 741 N N . ILE A 1 96 ? 3.645 -19.039 2.107 1.00 70.50 96 ILE A N 1
ATOM 742 C CA . ILE A 1 96 ? 4.250 -18.909 3.437 1.00 70.50 96 ILE A CA 1
ATOM 743 C C . ILE A 1 96 ? 3.154 -18.757 4.493 1.00 70.50 96 ILE A C 1
ATOM 745 O O . ILE A 1 96 ? 3.108 -19.555 5.425 1.00 70.50 96 ILE A O 1
ATOM 749 N N . LEU A 1 97 ? 2.223 -17.813 4.310 1.00 72.88 97 LEU A N 1
ATOM 750 C CA . LEU A 1 97 ? 1.117 -17.604 5.255 1.00 72.88 97 LEU A CA 1
ATOM 751 C C . LEU A 1 97 ? 0.242 -18.850 5.401 1.00 72.88 97 LEU A C 1
ATOM 753 O O . LEU A 1 97 ? -0.073 -19.252 6.515 1.00 72.88 97 LEU A O 1
ATOM 757 N N . LYS A 1 98 ? -0.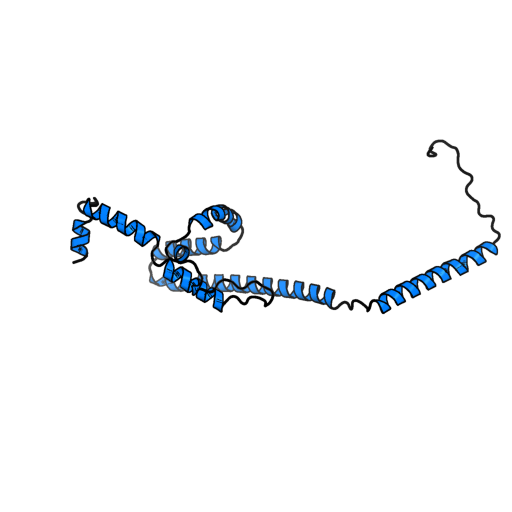083 -19.515 4.289 1.00 75.81 98 LYS A N 1
ATOM 758 C CA . LYS A 1 98 ? -0.872 -20.749 4.309 1.00 75.81 98 LYS A CA 1
ATOM 759 C C . LYS A 1 98 ? -0.138 -21.896 5.005 1.00 75.81 98 LYS A C 1
ATOM 761 O O . LYS A 1 98 ? -0.764 -22.638 5.755 1.00 75.81 98 LYS A O 1
ATOM 766 N N . LYS A 1 99 ? 1.175 -22.052 4.783 1.00 80.19 99 LYS A N 1
ATOM 767 C CA . LYS A 1 99 ? 1.993 -23.028 5.526 1.00 80.19 99 LYS A CA 1
ATOM 768 C C . LYS A 1 99 ? 1.992 -22.712 7.021 1.00 80.19 99 LYS A C 1
ATOM 770 O O . LYS A 1 99 ? 1.839 -23.623 7.823 1.00 80.19 99 LYS A O 1
ATOM 775 N N . LEU A 1 100 ? 2.122 -21.439 7.386 1.00 74.75 100 LEU A N 1
ATOM 776 C CA . LEU A 1 100 ? 2.150 -21.000 8.778 1.00 74.75 100 LEU A CA 1
ATOM 777 C C . LEU A 1 100 ? 0.801 -21.212 9.476 1.00 74.75 100 LEU A C 1
ATOM 779 O O . LEU A 1 100 ? 0.765 -21.716 10.592 1.00 74.75 100 LEU A O 1
ATOM 783 N N . GLU A 1 101 ? -0.308 -20.907 8.807 1.00 80.62 101 GLU A N 1
ATOM 784 C CA . GLU A 1 101 ? -1.661 -21.175 9.303 1.00 80.62 101 GLU A CA 1
ATOM 785 C C . GLU A 1 101 ? -1.908 -22.685 9.472 1.00 80.62 101 GLU A C 1
ATOM 787 O O . GLU A 1 101 ? -2.419 -23.124 10.502 1.00 80.62 101 GLU A O 1
ATOM 792 N N . GLN A 1 102 ? -1.471 -23.508 8.511 1.00 80.75 102 GLN A N 1
ATOM 793 C CA . GLN A 1 102 ? -1.539 -24.972 8.614 1.00 80.75 102 GLN A CA 1
ATOM 794 C C . GLN A 1 102 ? -0.717 -25.516 9.790 1.00 80.75 102 GLN A C 1
ATOM 796 O O . GLN A 1 102 ? -1.203 -26.366 10.537 1.00 80.75 102 GLN A O 1
ATOM 801 N N . GLU A 1 103 ? 0.508 -25.021 9.971 1.00 76.62 103 GLU A N 1
ATOM 802 C CA . GLU A 1 103 ? 1.372 -25.369 11.102 1.00 76.62 103 GLU A CA 1
ATOM 803 C C . GLU A 1 103 ? 0.752 -24.945 12.434 1.00 76.62 103 GLU A C 1
ATOM 805 O O . GLU A 1 103 ? 0.703 -25.736 13.372 1.00 76.62 103 GLU A O 1
ATOM 810 N N . TRP A 1 104 ? 0.200 -23.734 12.511 1.00 75.56 104 TRP A N 1
ATOM 811 C CA . TRP A 1 104 ? -0.489 -23.241 13.699 1.00 75.56 104 TRP A CA 1
ATOM 812 C C . TRP A 1 104 ? -1.683 -24.123 14.078 1.00 75.56 104 TRP A C 1
ATOM 814 O O . TRP A 1 104 ? -1.807 -24.545 15.230 1.00 75.56 104 TRP A O 1
ATOM 824 N N . HIS A 1 105 ? -2.542 -24.459 13.112 1.00 75.94 105 HIS A N 1
ATOM 825 C CA . HIS A 1 105 ? -3.677 -25.352 13.347 1.00 75.94 105 HIS A CA 1
ATOM 826 C C . HIS A 1 105 ? -3.240 -26.754 13.782 1.00 75.94 105 HIS A C 1
ATOM 828 O O . HIS A 1 105 ? -3.851 -27.323 14.687 1.00 75.94 105 HIS A O 1
ATOM 834 N N . ARG A 1 106 ? -2.166 -27.294 13.192 1.00 73.88 106 ARG A N 1
ATOM 835 C CA . ARG A 1 106 ? -1.598 -28.587 13.598 1.00 73.88 106 ARG A CA 1
ATOM 836 C C . ARG A 1 106 ? -1.047 -28.539 15.024 1.00 73.88 106 ARG A C 1
ATOM 838 O O . ARG A 1 106 ? -1.326 -29.434 15.816 1.00 73.88 106 ARG A O 1
ATOM 845 N N . ASN A 1 107 ? -0.325 -27.476 15.370 1.00 64.50 107 ASN A N 1
ATOM 846 C CA . ASN A 1 107 ? 0.315 -27.313 16.675 1.00 64.50 107 ASN A CA 1
ATOM 847 C C . ASN A 1 107 ? -0.687 -27.035 17.808 1.00 64.50 107 ASN A C 1
ATOM 849 O O . ASN A 1 107 ? -0.392 -27.335 18.958 1.00 64.50 107 ASN A O 1
ATOM 853 N N . GLN A 1 108 ? -1.884 -26.518 17.512 1.00 65.38 108 GLN A N 1
ATOM 854 C CA . GLN A 1 108 ? -2.963 -26.460 18.507 1.00 65.38 108 GLN A CA 1
ATOM 855 C C . GLN A 1 108 ? -3.600 -27.832 18.787 1.00 65.38 108 GLN A C 1
ATOM 857 O O . GLN A 1 108 ? -4.151 -28.029 19.868 1.00 65.38 108 GLN A O 1
ATOM 862 N N . MET A 1 109 ? -3.525 -28.782 17.846 1.00 62.66 109 MET A N 1
ATOM 863 C CA . MET A 1 109 ? -4.008 -30.155 18.050 1.00 62.66 109 MET A CA 1
ATOM 864 C C . MET A 1 109 ? -2.988 -31.060 18.761 1.00 62.66 109 MET A C 1
ATOM 866 O O . MET A 1 109 ? -3.396 -31.978 19.470 1.00 62.66 109 MET A O 1
ATOM 870 N N . GLU A 1 110 ? -1.683 -30.810 18.614 1.00 55.41 110 GLU A N 1
ATOM 871 C CA . GLU A 1 110 ? -0.614 -31.570 19.279 1.00 55.41 110 GLU A CA 1
ATOM 872 C C . GLU A 1 110 ? 0.002 -30.775 20.446 1.00 55.41 110 GLU A C 1
ATOM 874 O O . GLU A 1 110 ? 0.779 -29.851 20.243 1.00 55.41 110 GLU A O 1
ATOM 879 N N . ASN A 1 111 ? -0.360 -31.161 21.674 1.00 51.03 111 ASN A N 1
ATOM 880 C CA . ASN A 1 111 ? 0.178 -30.763 22.987 1.00 51.03 111 ASN A CA 1
ATOM 881 C C . ASN A 1 111 ? 1.287 -29.677 23.043 1.00 51.03 111 ASN A C 1
ATOM 883 O O . ASN A 1 111 ? 2.419 -29.844 22.589 1.00 51.03 111 ASN A O 1
ATOM 887 N N . SER A 1 112 ? 0.971 -28.618 23.796 1.00 57.88 112 SER A N 1
ATOM 888 C CA . SER A 1 112 ? 1.666 -27.328 23.939 1.00 57.88 112 SER A CA 1
ATOM 889 C C . SER A 1 112 ? 3.186 -27.324 24.192 1.00 57.88 112 SER A C 1
ATOM 891 O O . SER A 1 112 ? 3.799 -26.288 23.937 1.00 57.88 112 SER A O 1
ATOM 893 N N . SER A 1 113 ? 3.834 -28.390 24.673 1.00 57.47 113 SER A N 1
ATOM 894 C CA . SER A 1 113 ? 5.257 -28.328 25.070 1.00 57.47 113 SER A CA 1
ATOM 895 C C . SER A 1 113 ? 6.257 -28.517 23.922 1.00 57.47 113 SER A C 1
ATOM 897 O O . SER A 1 113 ? 7.365 -27.996 24.005 1.00 57.47 113 SER A O 1
ATOM 899 N N . LEU A 1 114 ? 5.879 -29.208 22.839 1.00 54.62 114 LEU A N 1
ATOM 900 C CA . LEU A 1 114 ? 6.742 -29.414 21.661 1.00 54.62 114 LEU A CA 1
ATOM 901 C C . LEU A 1 114 ? 6.573 -28.308 20.594 1.00 54.62 114 LEU A C 1
ATOM 903 O O . LEU A 1 114 ? 7.318 -28.255 19.615 1.00 54.62 114 LEU A O 1
ATOM 907 N N . SER A 1 115 ? 5.571 -27.441 20.778 1.00 54.44 115 SER A N 1
ATOM 908 C CA . SER A 1 115 ? 5.099 -26.471 19.782 1.00 54.44 115 SER A CA 1
ATOM 909 C C . SER A 1 115 ? 6.070 -25.306 19.552 1.00 54.44 115 SER A C 1
ATOM 911 O O . SER A 1 115 ? 6.342 -24.952 18.405 1.00 54.44 115 SER A O 1
ATOM 913 N N . THR A 1 116 ? 6.654 -24.748 20.617 1.00 58.41 116 THR A N 1
ATOM 914 C CA . THR A 1 116 ? 7.509 -23.553 20.533 1.00 58.41 116 THR A CA 1
ATOM 915 C C . THR A 1 116 ? 8.784 -23.802 19.725 1.00 58.41 116 THR A C 1
ATOM 917 O O . THR A 1 116 ? 9.177 -22.951 18.931 1.00 58.41 116 THR A O 1
ATOM 920 N N . THR A 1 117 ? 9.402 -24.979 19.874 1.00 65.44 117 THR A N 1
ATOM 921 C CA . THR A 1 117 ? 10.642 -25.338 19.164 1.00 65.44 117 THR A CA 1
ATOM 922 C C . THR A 1 117 ? 10.401 -25.565 17.671 1.00 65.44 117 THR A C 1
ATOM 924 O O . THR A 1 117 ? 11.124 -25.023 16.844 1.00 65.44 117 THR A O 1
ATOM 927 N N . LYS A 1 118 ? 9.333 -26.284 17.288 1.00 63.44 118 LYS A N 1
ATOM 928 C CA . LYS A 1 118 ? 9.024 -26.498 15.860 1.00 63.44 118 LYS A CA 1
ATOM 929 C C . LYS A 1 118 ? 8.699 -25.188 15.140 1.00 63.44 118 LYS A C 1
ATOM 931 O O . LYS A 1 118 ? 9.123 -24.991 14.004 1.00 63.44 118 LYS A O 1
ATOM 936 N N . ILE A 1 119 ? 7.975 -24.285 15.806 1.00 67.88 119 ILE A N 1
ATOM 937 C CA . ILE A 1 119 ? 7.661 -22.961 15.263 1.00 67.88 119 ILE A CA 1
ATOM 938 C C . ILE A 1 119 ? 8.952 -22.147 15.070 1.00 67.88 119 ILE A C 1
ATOM 940 O O . ILE A 1 119 ? 9.139 -21.569 13.996 1.00 67.88 119 ILE A O 1
ATOM 944 N N . SER A 1 120 ? 9.878 -22.143 16.041 1.00 73.75 120 SER A N 1
ATOM 945 C CA . SER A 1 120 ? 11.161 -21.441 15.875 1.00 73.75 120 SER A CA 1
ATOM 946 C C . SER A 1 120 ? 11.983 -22.000 14.719 1.00 73.75 120 SER A C 1
ATOM 948 O O . SER A 1 120 ? 12.516 -21.222 13.934 1.00 73.75 120 SER A O 1
ATOM 950 N N . ASP A 1 121 ? 12.017 -23.324 14.558 1.00 76.81 121 ASP A N 1
ATOM 951 C CA . ASP A 1 121 ? 12.745 -23.970 13.463 1.00 76.81 121 ASP A CA 1
ATOM 952 C C . ASP A 1 121 ? 12.151 -23.594 12.098 1.00 76.81 121 ASP A C 1
ATOM 954 O O . ASP A 1 121 ? 12.891 -23.300 11.156 1.00 76.81 121 ASP A O 1
ATOM 958 N N . THR A 1 122 ? 10.817 -23.517 11.987 1.00 75.69 122 THR A N 1
ATOM 959 C CA . THR A 1 122 ? 10.165 -23.032 10.759 1.00 75.69 122 THR A CA 1
ATOM 960 C C . THR A 1 122 ? 10.471 -21.564 10.472 1.00 75.69 122 THR A C 1
ATOM 962 O O . THR A 1 122 ? 10.750 -21.231 9.321 1.00 75.69 122 THR A O 1
ATOM 965 N N . PHE A 1 123 ? 10.496 -20.696 11.491 1.00 75.56 123 PHE A N 1
ATOM 966 C CA . PHE A 1 123 ? 10.915 -19.302 11.320 1.00 75.56 123 PHE A CA 1
ATOM 967 C C . PHE A 1 123 ? 12.373 -19.205 10.872 1.00 75.56 123 PHE A C 1
ATOM 969 O O . PHE A 1 123 ? 12.670 -18.443 9.957 1.00 75.56 123 PHE A O 1
ATOM 976 N N . SER A 1 124 ? 13.272 -20.004 11.457 1.00 78.25 124 SER A N 1
ATOM 977 C 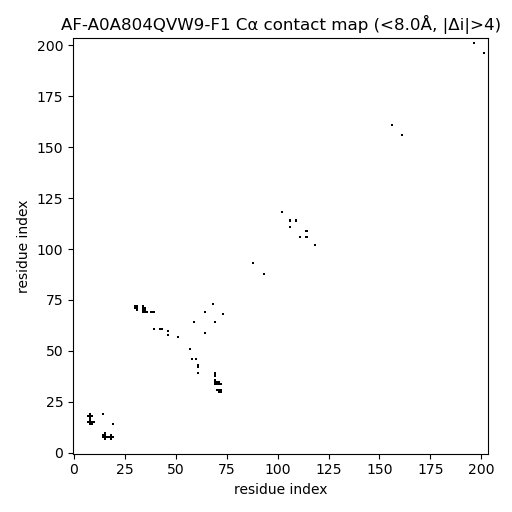CA . SER A 1 124 ? 14.671 -20.063 11.031 1.00 78.25 124 SER A CA 1
ATOM 978 C C . SER A 1 124 ? 14.800 -20.520 9.578 1.00 78.25 124 SER A C 1
ATOM 980 O O . SER A 1 124 ? 15.535 -19.899 8.816 1.00 78.25 124 SER A O 1
ATOM 982 N N . ALA A 1 125 ? 14.063 -21.551 9.158 1.00 78.56 125 ALA A N 1
ATOM 983 C CA . ALA A 1 125 ? 14.100 -22.036 7.779 1.00 78.56 125 ALA A CA 1
ATOM 984 C C . ALA A 1 125 ? 13.581 -20.996 6.770 1.00 78.56 125 ALA A C 1
ATOM 986 O O . ALA A 1 125 ? 14.209 -20.793 5.731 1.00 78.56 125 ALA A O 1
ATOM 987 N N . ILE A 1 126 ? 12.472 -20.317 7.086 1.00 81.31 126 ILE A N 1
ATOM 988 C CA . ILE A 1 126 ? 11.883 -19.275 6.230 1.00 81.31 126 ILE A CA 1
ATOM 989 C C . ILE A 1 126 ? 12.814 -18.063 6.140 1.00 81.31 126 ILE A C 1
ATOM 991 O O . ILE A 1 126 ? 13.090 -17.602 5.037 1.00 81.31 126 ILE A O 1
ATOM 995 N N . ALA A 1 127 ? 13.352 -17.594 7.269 1.00 81.06 127 ALA A N 1
ATOM 996 C CA . ALA A 1 127 ? 14.297 -16.480 7.290 1.00 81.06 127 ALA A CA 1
ATOM 997 C C . ALA A 1 127 ? 15.555 -16.786 6.457 1.00 81.06 127 ALA A C 1
ATOM 999 O O . ALA A 1 127 ? 16.052 -15.923 5.741 1.00 81.06 127 ALA A O 1
ATOM 1000 N N . TRP A 1 128 ? 16.040 -18.032 6.488 1.00 83.12 128 TRP A N 1
ATOM 1001 C CA . TRP A 1 128 ? 17.158 -18.480 5.651 1.00 83.12 128 TRP A CA 1
ATOM 1002 C C . TRP A 1 128 ? 16.824 -18.565 4.157 1.00 83.12 128 TRP A C 1
ATOM 1004 O O . TRP A 1 128 ? 17.692 -18.315 3.319 1.00 83.12 128 TRP A O 1
ATOM 1014 N N . GLU A 1 129 ? 15.605 -18.966 3.796 1.00 83.94 129 GLU A N 1
ATOM 1015 C CA . GLU A 1 129 ? 15.147 -18.989 2.401 1.00 83.94 129 GLU A CA 1
ATOM 1016 C C . GLU A 1 129 ? 14.988 -17.564 1.851 1.00 83.94 129 GLU A C 1
ATOM 1018 O O . GLU A 1 129 ? 15.475 -17.271 0.759 1.00 83.94 129 GLU A O 1
ATOM 1023 N N . GLU A 1 130 ? 14.395 -16.665 2.638 1.00 84.50 130 GLU A N 1
ATOM 1024 C CA . GLU A 1 130 ? 14.251 -15.242 2.320 1.00 84.50 130 GLU A CA 1
ATOM 1025 C C . GLU A 1 130 ? 15.612 -14.547 2.184 1.00 84.50 130 GLU A C 1
ATOM 1027 O O . GLU A 1 130 ? 15.855 -13.865 1.189 1.00 84.50 130 GLU A O 1
ATOM 1032 N N . GLN A 1 131 ? 16.535 -14.780 3.122 1.00 86.31 131 GLN A N 1
ATOM 1033 C CA . GLN A 1 131 ? 17.890 -14.230 3.060 1.00 86.31 131 GLN A CA 1
ATOM 1034 C C . GLN A 1 131 ? 18.625 -14.678 1.790 1.00 86.31 131 GLN A C 1
ATOM 1036 O O . GLN A 1 131 ? 19.214 -13.849 1.099 1.00 86.31 131 GLN A O 1
ATOM 1041 N N . ARG A 1 132 ? 18.533 -15.964 1.422 1.00 89.62 132 ARG A N 1
ATOM 1042 C CA . ARG A 1 132 ? 19.124 -16.465 0.171 1.00 89.62 132 ARG A CA 1
ATOM 1043 C C . ARG A 1 132 ? 18.480 -15.852 -1.070 1.00 89.62 132 ARG A C 1
ATOM 1045 O O . ARG A 1 132 ? 19.186 -15.535 -2.023 1.00 89.62 132 ARG A O 1
ATOM 1052 N N . ALA A 1 133 ? 17.160 -15.672 -1.077 1.00 89.75 133 ALA A N 1
ATOM 1053 C CA . ALA A 1 133 ? 16.475 -15.006 -2.182 1.00 89.75 133 ALA A CA 1
ATOM 1054 C C . ALA A 1 133 ? 16.931 -13.543 -2.326 1.00 89.75 133 ALA A C 1
ATOM 1056 O O . ALA A 1 133 ? 17.202 -13.094 -3.441 1.00 89.75 133 ALA A O 1
ATOM 1057 N N . ASN A 1 134 ? 17.088 -12.830 -1.208 1.00 89.00 134 ASN A N 1
ATOM 1058 C CA . ASN A 1 134 ? 17.590 -11.457 -1.182 1.00 89.00 134 ASN A CA 1
ATOM 1059 C C . ASN A 1 134 ? 19.040 -11.363 -1.672 1.00 89.00 134 ASN A C 1
ATOM 1061 O O . ASN A 1 134 ? 19.354 -10.472 -2.456 1.00 89.00 134 ASN A O 1
ATOM 1065 N N . GLU A 1 135 ? 19.908 -12.297 -1.279 1.00 90.94 135 GLU A N 1
ATOM 1066 C CA . GLU A 1 135 ? 21.294 -12.370 -1.762 1.00 90.94 135 GLU A CA 1
ATOM 1067 C C . GLU A 1 135 ? 21.362 -12.591 -3.278 1.00 90.94 135 GLU A C 1
ATOM 1069 O O . GLU A 1 135 ? 22.091 -11.885 -3.972 1.00 90.94 135 GLU A O 1
ATOM 1074 N N . VAL A 1 136 ? 20.563 -13.517 -3.819 1.00 91.56 136 VAL A N 1
ATOM 1075 C CA . VAL A 1 136 ? 20.490 -13.757 -5.272 1.00 91.56 136 VAL A CA 1
ATOM 1076 C C . VAL A 1 136 ? 19.992 -12.514 -6.015 1.00 91.56 136 VAL A C 1
ATOM 1078 O O . VAL A 1 136 ? 20.535 -12.162 -7.064 1.00 91.56 136 VAL A O 1
ATOM 1081 N N . MET A 1 137 ? 18.985 -11.825 -5.473 1.00 90.88 137 MET A N 1
ATOM 1082 C CA . MET A 1 137 ? 18.470 -10.581 -6.049 1.00 90.88 137 MET A CA 1
ATOM 1083 C C . MET A 1 137 ? 19.496 -9.444 -5.990 1.00 90.88 137 MET A C 1
ATOM 1085 O O . MET A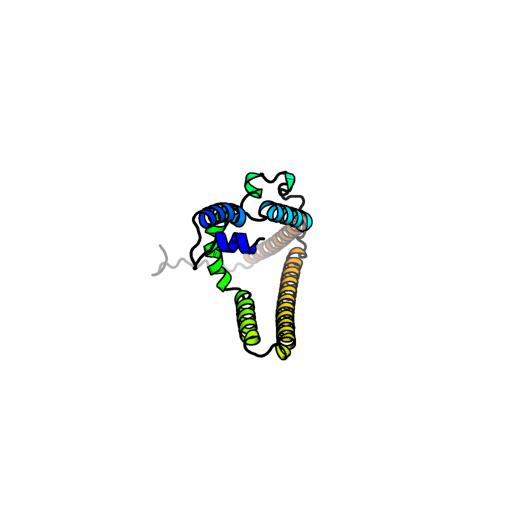 1 137 ? 19.609 -8.688 -6.952 1.00 90.88 137 MET A O 1
ATOM 1089 N N . ASP A 1 138 ? 20.267 -9.335 -4.906 1.00 92.88 138 ASP A N 1
ATOM 1090 C CA . ASP A 1 138 ? 21.333 -8.339 -4.774 1.00 92.88 138 ASP A CA 1
ATOM 1091 C C . ASP A 1 138 ? 22.480 -8.597 -5.761 1.00 92.88 138 ASP A C 1
ATOM 1093 O O . ASP A 1 138 ? 22.955 -7.666 -6.408 1.00 92.88 138 ASP A O 1
ATOM 1097 N N . ILE A 1 139 ? 22.881 -9.861 -5.944 1.00 93.69 139 ILE A N 1
ATOM 1098 C CA . ILE A 1 139 ? 23.872 -10.252 -6.959 1.00 93.69 139 ILE A CA 1
ATOM 1099 C C . ILE A 1 139 ? 23.381 -9.872 -8.359 1.00 93.69 139 ILE A C 1
ATOM 1101 O O . ILE A 1 139 ? 24.127 -9.268 -9.127 1.00 93.69 139 ILE A O 1
ATOM 1105 N N . LYS A 1 140 ? 22.120 -10.182 -8.688 1.00 92.38 140 LYS A N 1
ATOM 1106 C CA . LYS A 1 140 ? 21.536 -9.828 -9.986 1.00 92.38 140 LYS A CA 1
ATOM 1107 C C . LYS A 1 140 ? 21.492 -8.312 -10.192 1.00 92.38 140 LYS A C 1
ATOM 1109 O O . LYS A 1 140 ? 21.882 -7.839 -11.252 1.00 92.38 140 LYS A O 1
ATOM 1114 N N . ARG A 1 141 ? 21.066 -7.559 -9.174 1.00 92.56 141 ARG A N 1
ATOM 1115 C CA . ARG A 1 141 ? 21.041 -6.091 -9.203 1.00 92.56 141 ARG A CA 1
ATOM 1116 C C . ARG A 1 141 ? 22.433 -5.509 -9.440 1.00 92.56 141 ARG A C 1
ATOM 1118 O O . ARG A 1 141 ? 22.568 -4.628 -10.275 1.00 92.56 141 ARG A O 1
ATOM 1125 N N . LYS A 1 142 ? 23.454 -6.009 -8.737 1.00 92.94 142 LYS A N 1
ATOM 1126 C CA . LYS A 1 142 ? 24.848 -5.580 -8.930 1.00 92.94 142 LYS A CA 1
ATOM 1127 C C . LYS A 1 142 ? 25.337 -5.864 -10.345 1.00 92.94 142 LYS A C 1
ATOM 1129 O O . LYS A 1 142 ? 25.961 -5.006 -10.944 1.00 92.94 142 LYS A O 1
ATOM 1134 N N . MET A 1 143 ? 24.997 -7.026 -10.899 1.00 90.69 143 MET A N 1
ATOM 1135 C CA . MET A 1 143 ? 25.350 -7.371 -12.277 1.00 90.69 143 MET A CA 1
ATOM 1136 C C . MET A 1 143 ? 24.691 -6.430 -13.300 1.00 90.69 143 MET A C 1
ATOM 1138 O O . MET A 1 143 ? 25.351 -5.992 -14.236 1.00 90.69 143 MET A O 1
ATOM 1142 N N . GLU A 1 144 ? 23.412 -6.091 -13.112 1.00 89.06 144 GLU A N 1
ATOM 1143 C CA . GLU A 1 144 ? 22.707 -5.113 -13.956 1.00 89.06 144 GLU A CA 1
ATOM 1144 C C . GLU A 1 144 ? 23.293 -3.697 -13.803 1.00 89.06 144 GLU A C 1
ATOM 1146 O O . GLU A 1 144 ? 23.433 -2.971 -14.785 1.00 89.06 144 GLU A O 1
ATOM 1151 N N . GLU A 1 145 ? 23.667 -3.300 -12.584 1.00 92.00 145 GLU A N 1
ATOM 1152 C CA . GLU A 1 145 ? 24.315 -2.015 -12.306 1.00 92.00 145 GLU A CA 1
ATOM 1153 C C . GLU A 1 145 ? 25.711 -1.928 -12.942 1.00 92.00 145 GLU A C 1
ATOM 1155 O O . GLU A 1 145 ? 26.031 -0.908 -13.551 1.00 92.00 145 GLU A O 1
ATOM 1160 N N . ASP A 1 146 ? 26.503 -3.001 -12.879 1.00 89.00 146 ASP A N 1
ATOM 1161 C CA . ASP A 1 146 ? 27.814 -3.095 -13.528 1.00 89.00 146 ASP A CA 1
ATOM 1162 C C . ASP A 1 146 ? 27.692 -3.031 -15.062 1.00 89.00 146 ASP A C 1
ATOM 1164 O O . ASP A 1 146 ? 28.475 -2.333 -15.706 1.00 89.00 146 ASP A O 1
ATOM 1168 N N . GLU A 1 147 ? 26.685 -3.682 -15.661 1.00 86.62 147 GLU A N 1
ATOM 1169 C CA . GLU A 1 147 ? 26.416 -3.595 -17.107 1.00 86.62 147 GLU A CA 1
ATOM 1170 C C . GLU A 1 147 ? 25.994 -2.175 -17.522 1.00 86.62 147 GLU A C 1
ATOM 1172 O O . GLU A 1 147 ? 26.450 -1.648 -18.539 1.00 86.62 147 GLU A O 1
ATOM 1177 N N . LEU A 1 148 ? 25.148 -1.509 -16.731 1.00 83.81 148 LEU A N 1
ATOM 1178 C CA . LEU A 1 148 ? 24.776 -0.111 -16.975 1.00 83.81 148 LEU A CA 1
ATOM 1179 C C . LEU A 1 148 ? 25.967 0.834 -16.815 1.00 83.81 148 LEU A C 1
ATOM 1181 O O . LEU A 1 148 ? 26.094 1.799 -17.572 1.00 83.81 148 LEU A O 1
ATOM 1185 N N . LYS A 1 149 ? 26.836 0.561 -15.842 1.00 85.75 149 LYS A N 1
ATOM 1186 C CA . LYS A 1 149 ? 28.044 1.338 -15.615 1.00 85.75 149 LYS A CA 1
ATOM 1187 C C . LYS A 1 149 ? 29.026 1.183 -16.769 1.00 85.75 149 LYS A C 1
ATOM 1189 O O . LYS A 1 149 ? 29.488 2.203 -17.251 1.00 85.75 149 LYS A O 1
ATOM 1194 N N . ASP A 1 150 ? 29.260 -0.025 -17.279 1.00 78.62 150 ASP A N 1
ATOM 1195 C CA . ASP A 1 150 ? 30.094 -0.253 -18.472 1.00 78.62 150 ASP A CA 1
ATOM 1196 C C . ASP A 1 150 ? 29.572 0.533 -19.690 1.00 78.62 150 ASP A C 1
ATOM 1198 O O . ASP A 1 150 ? 30.329 1.186 -20.410 1.00 78.62 150 ASP A O 1
ATOM 1202 N N . ARG A 1 151 ? 28.243 0.586 -19.864 1.00 77.75 151 ARG A N 1
ATOM 1203 C CA . ARG A 1 151 ? 27.609 1.373 -20.936 1.00 77.75 151 ARG A CA 1
ATOM 1204 C C . ARG A 1 151 ? 27.758 2.887 -20.767 1.00 77.75 151 ARG A C 1
ATOM 1206 O O . ARG A 1 151 ? 27.822 3.583 -21.778 1.00 77.75 151 ARG A O 1
ATOM 1213 N N . ASN A 1 152 ? 27.784 3.391 -19.533 1.00 74.75 152 ASN A N 1
ATOM 1214 C CA . ASN A 1 152 ? 27.983 4.815 -19.230 1.00 74.75 152 ASN A CA 1
ATOM 1215 C C . ASN A 1 152 ? 29.466 5.220 -19.196 1.00 74.75 152 ASN A C 1
ATOM 1217 O O . ASN A 1 152 ? 29.793 6.348 -19.560 1.00 74.75 152 ASN A O 1
ATOM 1221 N N . ASP A 1 153 ? 30.348 4.321 -18.754 1.00 66.31 153 ASP A N 1
ATOM 1222 C CA . ASP A 1 153 ? 31.800 4.516 -18.675 1.00 66.31 153 ASP A CA 1
ATOM 1223 C C . ASP A 1 153 ? 32.456 4.442 -20.057 1.00 66.31 153 ASP A C 1
ATOM 1225 O O . ASP A 1 153 ? 33.611 4.850 -20.201 1.00 66.31 153 ASP A O 1
ATOM 1229 N N . GLN A 1 154 ? 31.735 3.990 -21.093 1.00 63.56 154 GLN A N 1
ATOM 1230 C CA . GLN A 1 154 ? 32.140 4.231 -22.469 1.00 63.56 154 GLN A CA 1
ATOM 1231 C C . GLN A 1 154 ? 32.284 5.750 -22.639 1.00 63.56 154 GLN A C 1
ATOM 1233 O O . GLN A 1 154 ? 31.272 6.455 -22.620 1.00 63.56 154 GLN A O 1
ATOM 1238 N N . PRO A 1 155 ? 33.504 6.295 -22.823 1.00 64.69 155 PRO A N 1
ATOM 1239 C CA . PRO A 1 155 ? 33.641 7.714 -23.059 1.00 64.69 155 PRO A CA 1
ATOM 1240 C C . PRO A 1 155 ? 32.873 8.002 -24.343 1.00 64.69 155 PRO A C 1
ATOM 1242 O O . PRO A 1 155 ? 33.255 7.561 -25.432 1.00 64.69 155 PRO A O 1
ATOM 1245 N N . HIS A 1 156 ? 31.758 8.716 -24.219 1.00 63.28 156 HIS A N 1
ATOM 1246 C CA . HIS A 1 156 ? 31.199 9.437 -25.341 1.00 63.28 156 HIS A CA 1
ATOM 1247 C C . HIS A 1 156 ? 32.294 10.422 -25.736 1.00 63.28 156 HIS A C 1
ATOM 1249 O O . HIS A 1 156 ? 32.435 11.473 -25.114 1.00 63.28 156 HIS A O 1
ATOM 1255 N N . GLY A 1 157 ? 33.153 10.015 -26.678 1.00 71.25 157 GLY A N 1
ATOM 1256 C CA . GLY A 1 157 ? 34.226 10.865 -27.174 1.00 71.25 157 GLY A CA 1
ATOM 1257 C C . GLY A 1 157 ? 33.628 12.224 -27.499 1.00 71.25 157 GLY A C 1
ATOM 1258 O O . GLY A 1 157 ? 32.508 12.297 -28.019 1.00 71.25 157 GLY A O 1
ATOM 1259 N N . THR A 1 158 ? 34.324 13.297 -27.127 1.00 80.44 158 THR A N 1
ATOM 1260 C CA . THR A 1 158 ? 33.826 14.660 -27.330 1.00 80.44 158 THR A CA 1
ATOM 1261 C C . THR A 1 158 ? 33.391 14.812 -28.787 1.00 80.44 158 THR A C 1
ATOM 1263 O O . THR A 1 158 ? 33.956 14.167 -29.675 1.00 80.44 158 THR A O 1
ATOM 1266 N N . TRP A 1 159 ? 32.385 15.638 -29.076 1.00 80.81 159 TRP A N 1
ATOM 1267 C CA . TRP A 1 159 ? 31.845 15.732 -30.435 1.00 80.81 159 TRP A CA 1
ATOM 1268 C C . TRP A 1 159 ? 32.926 16.061 -31.480 1.00 80.81 159 TRP A C 1
ATOM 1270 O O . TRP A 1 159 ? 32.898 15.558 -32.604 1.00 80.81 159 TRP A O 1
ATOM 1280 N N . GLU A 1 160 ? 33.969 16.785 -31.070 1.00 84.81 160 GLU A N 1
ATOM 1281 C CA . GLU A 1 160 ? 35.195 17.009 -31.831 1.00 84.81 160 GLU A CA 1
ATOM 1282 C C . GLU A 1 160 ? 35.954 15.723 -32.201 1.00 84.81 160 GLU A C 1
ATOM 1284 O O . GLU A 1 160 ? 36.472 15.630 -33.313 1.00 84.81 160 GLU A O 1
ATOM 1289 N N . GLU A 1 161 ? 36.061 14.739 -31.308 1.00 85.25 161 GLU A N 1
ATOM 1290 C CA . GLU A 1 161 ? 36.719 13.453 -31.571 1.00 85.25 161 GLU A CA 1
ATOM 1291 C C . GLU A 1 161 ? 35.919 12.609 -32.556 1.00 85.25 161 GLU A C 1
ATOM 1293 O O . GLU A 1 161 ? 36.495 12.068 -33.504 1.00 85.25 161 GLU A O 1
ATOM 1298 N N . VAL A 1 162 ? 34.593 12.557 -32.390 1.00 82.94 162 VAL A N 1
ATOM 1299 C CA . VAL A 1 162 ? 33.703 11.875 -33.339 1.00 82.94 162 VAL A CA 1
ATOM 1300 C C . VAL A 1 162 ? 33.798 12.536 -34.713 1.00 82.94 162 VAL A C 1
ATOM 1302 O O . VAL A 1 162 ? 34.011 11.853 -35.715 1.00 82.94 162 VAL A O 1
ATOM 1305 N N . TYR A 1 163 ? 33.759 13.869 -34.770 1.00 85.00 163 TYR A N 1
ATOM 1306 C CA . TYR A 1 163 ? 33.927 14.626 -36.009 1.00 85.00 163 TYR A CA 1
ATOM 1307 C C . TYR A 1 163 ? 35.302 14.391 -36.659 1.00 85.00 163 TYR A C 1
ATOM 1309 O O . TYR A 1 163 ? 35.395 14.155 -37.866 1.00 85.00 163 TYR A O 1
ATOM 1317 N N . ARG A 1 164 ? 36.389 14.391 -35.874 1.00 87.25 164 ARG A N 1
ATOM 1318 C CA . ARG A 1 164 ? 37.745 14.072 -36.360 1.00 87.25 164 ARG A CA 1
ATOM 1319 C C . ARG A 1 164 ? 37.844 12.638 -36.876 1.00 87.25 164 ARG A C 1
ATOM 1321 O O . ARG A 1 164 ? 38.522 12.420 -37.878 1.00 87.25 164 ARG A O 1
ATOM 1328 N N . ASN A 1 165 ? 37.199 11.676 -36.216 1.00 86.56 165 ASN A N 1
ATOM 1329 C CA . ASN A 1 165 ? 37.147 10.281 -36.654 1.00 86.56 165 ASN A CA 1
ATOM 1330 C C . ASN A 1 165 ? 36.424 10.148 -37.989 1.00 86.56 165 ASN A C 1
ATOM 1332 O O . ASN A 1 165 ? 36.990 9.575 -38.916 1.00 86.56 165 ASN A O 1
ATOM 1336 N N . VAL A 1 166 ? 35.235 10.741 -38.119 1.00 86.62 166 VAL A N 1
ATOM 1337 C CA . VAL A 1 166 ? 34.484 10.750 -39.382 1.00 86.62 166 VAL A CA 1
ATOM 1338 C C . VAL A 1 166 ? 35.325 11.378 -40.491 1.00 86.62 166 VAL A C 1
ATOM 1340 O O . VAL A 1 166 ? 35.494 10.768 -41.539 1.00 86.62 166 VAL A O 1
ATOM 1343 N N . LYS A 1 167 ? 35.960 12.530 -40.241 1.00 87.69 167 LYS A N 1
ATOM 1344 C CA . LYS A 1 167 ? 36.815 13.205 -41.229 1.00 87.69 167 LYS A CA 1
ATOM 1345 C C . LYS A 1 167 ? 38.065 12.400 -41.607 1.00 87.69 167 LYS A C 1
ATOM 1347 O O . LYS A 1 167 ? 38.527 12.495 -42.739 1.00 87.69 167 LYS A O 1
ATOM 1352 N N . ARG A 1 168 ? 38.636 11.618 -40.682 1.00 87.12 168 ARG A N 1
ATOM 1353 C CA . ARG A 1 168 ? 39.739 10.685 -40.982 1.00 87.12 168 ARG A CA 1
ATOM 1354 C C . ARG A 1 168 ? 39.279 9.525 -41.857 1.00 87.12 168 ARG A C 1
ATOM 1356 O O . ARG A 1 168 ? 39.973 9.195 -42.809 1.00 87.12 168 ARG A O 1
ATOM 1363 N N . VAL A 1 169 ? 38.128 8.932 -41.546 1.00 84.94 169 VAL A N 1
ATOM 1364 C CA . VAL A 1 169 ? 37.543 7.839 -42.338 1.00 84.94 169 VAL A CA 1
ATOM 1365 C C . VAL A 1 169 ? 37.163 8.323 -43.735 1.00 84.94 169 VAL A C 1
ATOM 1367 O O . VAL A 1 169 ? 37.423 7.623 -44.704 1.00 84.94 169 VAL A O 1
ATOM 1370 N N . ASP A 1 170 ? 36.607 9.526 -43.846 1.00 83.38 170 ASP A N 1
ATOM 1371 C CA . ASP A 1 170 ? 36.246 10.146 -45.123 1.00 83.38 170 ASP A CA 1
ATOM 1372 C C . ASP A 1 170 ? 37.482 10.386 -46.007 1.00 83.38 170 ASP A C 1
ATOM 1374 O O . ASP A 1 170 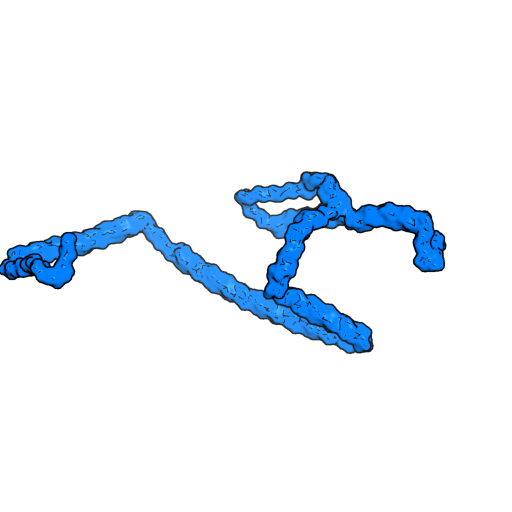? 37.494 10.031 -47.180 1.00 83.38 170 ASP A O 1
ATOM 1378 N N . ARG A 1 171 ? 38.588 10.868 -45.419 1.00 80.69 171 ARG A N 1
ATOM 1379 C CA . ARG A 1 171 ? 39.881 10.980 -46.119 1.00 80.69 171 ARG A CA 1
ATOM 1380 C C . ARG A 1 171 ? 40.430 9.630 -46.566 1.00 80.69 171 ARG A C 1
ATOM 1382 O O . ARG A 1 171 ? 40.854 9.516 -47.704 1.00 80.69 171 ARG A O 1
ATOM 1389 N N . LEU A 1 172 ? 40.396 8.618 -45.698 1.00 79.31 172 LEU A N 1
ATOM 1390 C CA . LEU A 1 172 ? 40.830 7.257 -46.039 1.00 79.31 172 LEU A CA 1
ATOM 1391 C C . LEU A 1 172 ? 39.983 6.646 -47.163 1.00 79.31 172 LEU A C 1
ATOM 1393 O O . LEU A 1 172 ? 40.521 5.959 -48.025 1.00 79.31 172 LEU A O 1
ATOM 1397 N N . LYS A 1 173 ? 38.670 6.908 -47.178 1.00 75.56 173 LYS A N 1
ATOM 1398 C CA . LYS A 1 173 ? 37.796 6.517 -48.289 1.00 75.56 173 LYS A CA 1
ATOM 1399 C C . LYS A 1 173 ? 38.169 7.253 -49.574 1.00 75.56 173 LYS A C 1
ATOM 1401 O O .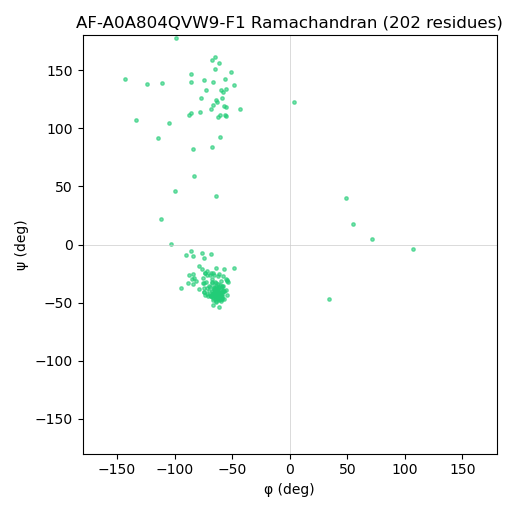 LYS A 1 173 ? 38.324 6.604 -50.600 1.00 75.56 173 LYS A O 1
ATOM 1406 N N . ASN A 1 174 ? 38.372 8.568 -49.525 1.00 67.81 174 ASN A N 1
ATOM 1407 C CA . ASN A 1 174 ? 38.781 9.331 -50.706 1.00 67.81 174 ASN A CA 1
ATOM 1408 C C . ASN A 1 174 ? 40.159 8.907 -51.236 1.00 67.81 174 ASN A C 1
ATOM 1410 O O . ASN A 1 174 ? 40.329 8.821 -52.445 1.00 67.81 174 ASN A O 1
ATOM 1414 N N . GLU A 1 175 ? 41.117 8.577 -50.366 1.00 66.69 175 GLU A N 1
ATOM 1415 C CA . GLU A 1 175 ? 42.424 8.036 -50.772 1.00 66.69 175 GLU A CA 1
ATOM 1416 C C . GLU A 1 175 ? 42.308 6.671 -51.470 1.00 66.69 175 GLU A C 1
ATOM 1418 O O . GLU A 1 175 ? 43.092 6.379 -52.372 1.00 66.69 175 GLU A O 1
ATOM 1423 N N . LEU A 1 176 ? 41.331 5.844 -51.082 1.00 59.47 176 LEU A N 1
ATOM 1424 C CA . LEU A 1 176 ? 41.003 4.595 -51.778 1.00 59.47 176 LEU A CA 1
ATOM 1425 C C . LEU A 1 176 ? 40.420 4.861 -53.174 1.00 59.47 176 LEU A C 1
ATOM 1427 O O . LEU A 1 176 ? 40.791 4.176 -54.120 1.00 59.47 176 LEU A O 1
ATOM 1431 N N . HIS A 1 177 ? 39.571 5.880 -53.325 1.00 57.91 177 HIS A N 1
ATOM 1432 C CA . HIS A 1 177 ? 38.970 6.225 -54.617 1.00 57.91 177 HIS A CA 1
ATOM 1433 C C . HIS A 1 177 ? 39.953 6.915 -55.584 1.00 57.91 177 HIS A C 1
ATOM 1435 O O . HIS A 1 177 ? 39.988 6.571 -56.761 1.00 57.91 177 HIS A O 1
ATOM 1441 N N . GLU A 1 178 ? 40.811 7.829 -55.110 1.00 57.69 178 GLU A N 1
ATOM 1442 C CA . GLU A 1 178 ? 41.774 8.535 -55.979 1.00 57.69 178 GLU A CA 1
ATOM 1443 C C . GLU A 1 178 ? 42.884 7.624 -56.533 1.00 57.69 178 GLU A C 1
ATOM 1445 O O . GLU A 1 178 ? 43.476 7.928 -57.575 1.00 57.69 178 GLU A O 1
ATOM 1450 N N . ARG A 1 179 ? 43.192 6.511 -55.854 1.00 61.00 179 ARG A N 1
ATOM 1451 C CA . ARG A 1 179 ? 44.189 5.544 -56.334 1.00 61.00 179 ARG A CA 1
ATOM 1452 C C . ARG A 1 179 ? 43.631 4.631 -57.425 1.00 61.00 179 ARG A C 1
ATOM 1454 O O . ARG A 1 179 ? 44.353 4.354 -58.380 1.00 61.00 179 ARG A O 1
ATOM 1461 N N . ASP A 1 180 ? 42.371 4.223 -57.306 1.00 58.50 180 ASP A N 1
ATOM 1462 C CA . ASP A 1 180 ? 41.752 3.284 -58.244 1.00 58.50 180 ASP A CA 1
ATOM 1463 C C . ASP A 1 180 ? 41.415 3.938 -59.589 1.00 58.50 180 ASP A C 1
ATOM 1465 O O . ASP A 1 180 ? 41.708 3.349 -60.629 1.00 58.50 180 ASP A O 1
ATOM 1469 N N . ASP A 1 181 ? 40.911 5.177 -59.614 1.00 59.81 181 ASP A N 1
ATOM 1470 C CA . ASP A 1 181 ? 40.510 5.821 -60.878 1.00 59.81 181 ASP A CA 1
ATOM 1471 C C . ASP A 1 181 ? 41.703 6.036 -61.826 1.00 59.81 181 ASP A C 1
ATOM 1473 O O . ASP A 1 181 ? 41.628 5.774 -63.028 1.00 59.81 181 ASP A O 1
ATOM 1477 N N . LYS A 1 182 ? 42.859 6.440 -61.284 1.00 63.91 182 LYS A N 1
ATOM 1478 C CA . LYS A 1 182 ? 44.067 6.665 -62.089 1.00 63.91 182 LYS A CA 1
ATOM 1479 C C . LYS A 1 182 ? 44.743 5.363 -62.529 1.00 63.91 182 LYS A C 1
ATOM 1481 O O . LYS A 1 182 ? 45.412 5.345 -63.565 1.00 63.91 182 LYS A O 1
ATOM 1486 N N . GLU A 1 183 ? 44.613 4.282 -61.756 1.00 56.38 183 GLU A N 1
ATOM 1487 C CA . GLU A 1 183 ? 45.090 2.965 -62.190 1.00 56.38 183 GLU A CA 1
ATOM 1488 C C . GLU A 1 183 ? 44.174 2.351 -63.254 1.00 56.38 183 GLU A C 1
ATOM 1490 O O . GLU A 1 183 ? 44.699 1.806 -64.227 1.00 56.38 183 GLU A O 1
ATOM 1495 N N . LEU A 1 184 ? 42.854 2.545 -63.150 1.00 56.53 184 LEU A N 1
ATOM 1496 C CA . LEU A 1 184 ? 41.862 2.134 -64.151 1.00 56.53 184 LEU A CA 1
ATOM 1497 C C . LEU A 1 184 ? 42.068 2.818 -65.510 1.00 56.53 184 LEU A C 1
ATOM 1499 O O . LEU A 1 184 ? 41.909 2.182 -66.547 1.00 56.53 184 LEU A O 1
ATOM 1503 N N . GLU A 1 185 ? 42.485 4.086 -65.536 1.00 60.94 185 GLU A N 1
ATOM 1504 C CA . GLU A 1 185 ? 42.840 4.762 -66.794 1.00 60.94 185 GLU A CA 1
ATOM 1505 C C . GLU A 1 185 ? 44.128 4.207 -67.430 1.00 60.94 185 GLU A C 1
ATOM 1507 O O . GLU A 1 185 ? 44.326 4.298 -68.645 1.00 60.94 185 GLU A O 1
ATOM 1512 N N . ARG A 1 186 ? 45.031 3.631 -66.624 1.00 65.12 186 ARG A N 1
ATOM 1513 C CA . ARG A 1 186 ? 46.338 3.138 -67.084 1.00 65.12 186 ARG A CA 1
ATOM 1514 C C . ARG A 1 186 ? 46.280 1.692 -67.559 1.00 65.12 186 ARG A C 1
ATOM 1516 O O . ARG A 1 186 ? 47.006 1.324 -68.487 1.00 65.12 186 ARG A O 1
ATOM 1523 N N . THR A 1 187 ? 45.432 0.873 -66.949 1.00 55.25 187 THR A N 1
ATOM 1524 C CA . THR A 1 187 ? 45.057 -0.435 -67.477 1.00 55.25 187 THR A CA 1
ATOM 1525 C C . THR A 1 187 ? 43.927 -0.231 -68.474 1.00 55.25 187 THR A C 1
ATOM 1527 O O . THR A 1 187 ? 42.760 -0.428 -68.173 1.00 55.25 187 THR A O 1
ATOM 1530 N N . GLY A 1 188 ? 44.282 0.128 -69.711 1.00 55.31 188 GLY A N 1
ATOM 1531 C CA . GLY A 1 188 ? 43.368 0.157 -70.859 1.00 55.31 188 GLY A CA 1
ATOM 1532 C C . GLY A 1 188 ? 42.819 -1.226 -71.249 1.00 55.31 188 GLY A C 1
ATOM 1533 O O . GLY A 1 188 ? 42.776 -1.562 -72.431 1.00 55.31 188 GLY A O 1
ATOM 1534 N N . GLN A 1 189 ? 42.442 -2.060 -70.276 1.00 59.72 189 GLN A N 1
ATOM 1535 C CA . GLN A 1 189 ? 41.530 -3.162 -70.505 1.00 59.72 189 GLN A CA 1
ATOM 1536 C C . GLN A 1 189 ? 40.181 -2.535 -70.855 1.00 59.72 189 GLN A C 1
ATOM 1538 O O . GLN A 1 189 ? 39.640 -1.781 -70.045 1.00 59.72 189 GLN A O 1
ATOM 1543 N N . PRO A 1 190 ? 39.628 -2.805 -72.049 1.00 58.62 190 PRO A N 1
ATOM 1544 C CA . PRO A 1 190 ? 38.270 -2.389 -72.336 1.00 58.62 190 PRO A CA 1
ATOM 1545 C C . PRO A 1 190 ? 37.377 -2.982 -71.245 1.00 58.62 190 PRO A C 1
ATOM 1547 O O . PRO A 1 190 ? 37.327 -4.204 -71.079 1.00 58.62 190 PRO A O 1
ATOM 1550 N N . LEU A 1 191 ? 36.709 -2.118 -70.474 1.00 58.72 191 LEU A N 1
ATOM 1551 C CA . LEU A 1 191 ? 35.605 -2.547 -69.631 1.00 58.72 191 LEU A CA 1
ATOM 1552 C C . LEU A 1 191 ? 34.618 -3.233 -70.575 1.00 58.72 191 LEU A C 1
ATOM 1554 O O . LEU A 1 191 ? 34.011 -2.583 -71.426 1.00 58.72 191 LEU A O 1
ATOM 1558 N N . CYS A 1 192 ? 34.489 -4.553 -70.454 1.00 63.59 192 CYS A N 1
ATOM 1559 C CA . CYS A 1 192 ? 33.383 -5.282 -71.049 1.00 63.59 192 CYS A CA 1
ATOM 1560 C C . CYS A 1 192 ? 32.135 -4.833 -70.282 1.00 63.59 192 CYS A C 1
ATOM 1562 O O . CYS A 1 192 ? 31.748 -5.426 -69.277 1.00 63.59 192 CYS A O 1
ATOM 1564 N N . ILE A 1 193 ? 31.563 -3.704 -70.691 1.00 66.56 193 ILE A N 1
ATOM 1565 C CA . ILE A 1 193 ? 30.207 -3.334 -70.316 1.00 66.56 193 ILE A CA 1
ATOM 1566 C C . ILE A 1 193 ? 29.334 -4.432 -70.908 1.00 66.56 193 ILE A C 1
ATOM 1568 O O . ILE A 1 193 ? 29.260 -4.565 -72.126 1.00 66.56 193 ILE A O 1
ATOM 1572 N N . TYR A 1 194 ? 28.777 -5.271 -70.034 1.00 68.56 194 TYR A N 1
ATOM 1573 C CA . TYR A 1 194 ? 27.841 -6.326 -70.396 1.00 68.56 194 TYR A CA 1
ATOM 1574 C C . TYR A 1 194 ? 26.835 -5.768 -71.405 1.00 68.56 194 TYR A C 1
ATOM 1576 O O . TYR A 1 194 ? 26.099 -4.829 -71.094 1.00 68.56 194 TYR A O 1
ATOM 1584 N N . GLU A 1 195 ? 26.830 -6.317 -72.619 1.00 69.81 195 GLU A N 1
ATOM 1585 C CA . GLU A 1 195 ? 25.782 -6.011 -73.583 1.00 69.81 195 GLU A CA 1
ATOM 1586 C C . GLU A 1 195 ? 24.437 -6.390 -72.947 1.00 69.81 195 GLU A C 1
ATOM 1588 O O . GLU A 1 195 ? 24.319 -7.487 -72.386 1.00 69.81 195 GLU A O 1
ATOM 1593 N N . PRO A 1 196 ? 23.425 -5.506 -72.974 1.00 71.62 196 PRO A N 1
ATOM 1594 C CA . PRO A 1 196 ? 22.127 -5.825 -72.406 1.00 71.62 196 PRO A CA 1
ATOM 1595 C C . PRO A 1 196 ? 21.558 -7.094 -73.054 1.00 71.62 196 PRO A C 1
ATOM 1597 O O . PRO A 1 196 ? 21.354 -7.161 -74.266 1.00 71.62 196 PRO A O 1
ATOM 1600 N N . PHE A 1 197 ? 21.319 -8.120 -72.239 1.00 74.44 197 PHE A N 1
ATOM 1601 C CA . PHE A 1 197 ? 20.718 -9.373 -72.681 1.00 74.44 197 PHE A CA 1
ATOM 1602 C C . PHE A 1 197 ? 19.203 -9.193 -72.842 1.00 74.44 197 PHE A C 1
ATOM 1604 O O . PHE A 1 197 ? 18.479 -8.996 -71.865 1.00 74.44 197 PHE A O 1
ATOM 1611 N N . PHE A 1 198 ? 18.716 -9.282 -74.079 1.00 75.31 198 PHE A N 1
ATOM 1612 C CA . PHE A 1 198 ? 17.291 -9.177 -74.425 1.00 75.31 198 PHE A CA 1
ATOM 1613 C C . PHE A 1 198 ? 16.643 -10.556 -74.642 1.00 75.31 198 PHE A C 1
ATOM 1615 O O . PHE A 1 198 ? 15.958 -10.778 -75.640 1.00 75.31 198 PHE A O 1
ATOM 1622 N N . GLY A 1 199 ? 16.903 -11.509 -73.743 1.00 83.56 199 GLY A N 1
ATOM 1623 C CA . GLY A 1 199 ? 16.267 -12.830 -73.755 1.00 83.56 199 GLY A CA 1
ATOM 1624 C C . GLY A 1 199 ? 15.089 -12.948 -72.783 1.00 83.56 199 GLY A C 1
ATOM 1625 O O . GLY A 1 199 ? 14.762 -12.019 -72.044 1.00 83.56 199 GLY A O 1
ATOM 1626 N N . GLU A 1 200 ? 14.444 -14.115 -72.780 1.00 72.19 200 GLU A N 1
ATOM 1627 C CA . GLU A 1 200 ? 13.343 -14.423 -71.861 1.00 72.19 200 GLU A CA 1
ATOM 1628 C C . GLU A 1 200 ? 13.799 -14.312 -70.395 1.00 72.19 200 GLU A C 1
ATOM 1630 O O . GLU A 1 200 ? 14.779 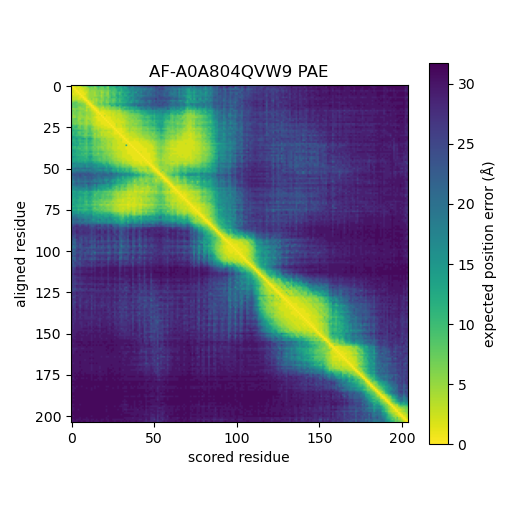-14.934 -69.988 1.00 72.19 200 GLU A O 1
ATOM 1635 N N . GLY A 1 201 ? 13.078 -13.512 -69.601 1.00 73.19 201 GLY A N 1
ATOM 1636 C CA . GLY A 1 201 ? 13.372 -13.269 -68.183 1.00 73.19 201 GLY A CA 1
ATOM 1637 C C . GLY A 1 201 ? 13.950 -11.886 -67.857 1.00 73.19 201 GLY A C 1
ATOM 1638 O O . GLY A 1 201 ? 14.106 -11.574 -66.677 1.00 73.19 201 GLY A O 1
ATOM 1639 N N . THR A 1 202 ? 14.228 -11.038 -68.852 1.00 70.25 202 THR A N 1
ATOM 1640 C CA . THR A 1 202 ? 14.596 -9.635 -68.599 1.00 70.25 202 THR A CA 1
ATOM 1641 C C . THR A 1 202 ? 13.367 -8.834 -68.151 1.00 70.25 202 THR A C 1
ATOM 1643 O O . THR A 1 202 ? 12.291 -8.949 -68.737 1.00 70.25 202 THR A O 1
ATOM 1646 N N . TRP A 1 203 ? 13.516 -8.049 -67.080 1.00 67.50 203 TRP A N 1
ATOM 1647 C CA . TRP A 1 203 ? 12.444 -7.206 -66.541 1.00 67.50 203 TRP A CA 1
ATOM 1648 C C . TRP A 1 203 ? 12.079 -6.075 -67.529 1.00 67.50 203 TRP A C 1
ATOM 1650 O O . TRP A 1 203 ? 12.994 -5.542 -68.160 1.00 67.50 203 TRP A O 1
ATOM 1660 N N . PRO A 1 204 ? 10.780 -5.741 -67.689 1.00 70.00 204 PRO A N 1
ATOM 1661 C CA . PRO A 1 204 ? 10.305 -4.708 -68.616 1.00 70.00 204 PRO A CA 1
ATOM 1662 C C . PRO A 1 204 ? 10.704 -3.283 -68.216 1.00 70.00 204 PRO A C 1
ATOM 1664 O O . PRO A 1 204 ? 10.921 -3.036 -67.007 1.00 70.00 204 PRO A O 1
#

pLDDT: mean 78.08, std 11.89, range [50.31, 94.0]

Mean predicted aligned error: 22.01 Å

Radius of gyration: 38.97 Å; Cα contacts (8 Å, |Δi|>4): 44; chains: 1; bounding box: 81×51×111 Å

Sequence (204 aa):
MLAQVLLQAVSNGKVSISGQKIASAGKAHAKNLMASETIEGYAVLLENVVKFPTDALHPLTVDEIPLALKKEWKWHLFEDVKHLHHMNTSLSSYKILKKLEQEWHRNQMENSSLSTTKISDTFSAIAWEEQRANEVMDIKRKMEEDELKDRNDQPHGTWEEVYRNVKRVDRLKNELHERDDKELERTGQPLCIYEPFFGEGTWP

Secondary structure (DSSP, 8-state):
-HHHHHHHHEETTEE-HHHHHHHHHHHHHHHTTTHHHHHHHHHHHHHHH----TTSPPPPPGGGS-HHHHSS--GGGGTGGGGHHHHGGGSTHHHHHHHHHHHHHHHHHS-TTTHHHHHHHHHHHHHHHHHHHHHHHHHHHHHHHHHHHHHHHS----HHHHHHHHHHHHHHHHHHHHHHHHHHHHS-----------STT---

Foldseek 3Di:
DVVVVVCQQAPPNDGDPVVVVVVVVVVVCVQQPCQQVVVLVVQVVCLVPDDDDPPDDDDDHSVPPDPVNSRHDPCVVCPVVVVVVVVCVPDDPVVLVVVVVVLVVVCVVPDDPVNPVVNVVSVVVVVVVVVVVVVVVVVVVVVVVVVVVVVVVPPPPPVVVVVVVVVVVVVVVVVVVVVVVVVVVVPPPPPPPPDDDPDPPDDD

Organism: Zea mays (NCBI:txid4577)

Solvent-accessible surface area (backbone atoms only — not comparable to full-atom values): 12133 Å² total; per-residue (Å²): 111,69,68,60,55,48,46,63,23,42,46,97,93,38,69,30,73,66,28,49,52,53,48,57,56,47,49,60,53,60,70,29,57,64,25,39,64,50,48,48,53,49,45,52,47,47,66,76,68,56,82,74,60,90,89,51,86,75,79,81,53,70,87,69,56,56,67,81,63,31,60,39,69,66,61,72,80,50,59,74,51,58,62,53,63,65,64,53,72,76,54,69,61,64,60,53,54,52,50,50,53,52,49,51,58,50,40,73,72,46,65,76,84,66,36,64,61,56,52,52,52,52,51,52,53,50,52,53,52,51,50,51,51,50,50,55,51,50,53,51,50,50,52,54,50,52,53,54,44,55,66,63,67,48,75,76,61,54,69,68,52,51,50,51,49,52,54,51,52,52,50,54,51,48,56,55,52,64,54,48,58,60,48,53,69,69,51,77,64,79,78,80,70,76,74,85,72,89,56,95,86,60,82,132